Protein AF-A0A8T3MJ24-F1 (afdb_monomer)

Sequence (195 aa):
MTTSDDQPPEHWAGTASLDPTPVWKQYLIVVLLLIGALAVIGVAAALAIAPQLATPPALVPGNRLVLARAELPGVMKAPLRIGQGIVPERQALWILQVADREYIAVSAYWSHPDTGERCPVLAGSLTPGPAGAVWRAGPGCEGHKWNFGPRGDPLNAPRSLDRYLVSVEGDRVIVNLSRAIRGFGKTPQPTRSPL

Radius of gyration: 30.59 Å; Cα contacts (8 Å, |Δi|>4): 331; chains: 1; bounding box: 61×32×114 Å

Foldseek 3Di:
DDDPPDDDPPPPQPPCNPPPPPVVVVVVVVVVVVVVVVVVVVVVVCQVCQLVVDDPQAQGPQRKGKHFLVPADDAQAWWDWDDPPHHDNQAIWTWHHNDVVRIWIFGQWDAAPPPRDIFGKDADNGGPDPPQFGIWTDCPPVNDTWTAHPNQHTPPGQFGTWTWDWDDDDRMIMTRSNDTDTGHHPDPDPDDDDD

Solvent-accessible surface area (backbone atoms only — not comparable to full-atom values): 11307 Å² total; per-residue (Å²): 140,77,80,92,78,88,73,77,82,77,77,65,65,55,90,77,66,69,66,65,78,57,65,68,59,55,53,50,52,52,50,51,50,51,51,49,51,51,50,53,51,51,52,53,51,53,56,68,50,38,69,79,71,53,68,61,76,36,71,37,83,81,45,32,38,32,34,46,49,88,80,49,47,54,67,41,37,49,59,45,76,49,30,76,95,73,38,61,63,94,68,17,26,34,35,34,19,76,42,91,91,37,62,42,36,34,44,32,49,39,60,43,91,88,79,59,50,76,18,48,44,42,72,44,88,47,44,66,32,79,97,49,28,28,35,29,44,32,78,71,49,85,74,44,83,32,31,15,30,83,85,31,43,48,71,74,34,82,38,33,44,33,28,38,54,61,48,76,56,94,64,35,36,39,37,36,66,74,53,70,48,70,44,75,38,85,73,81,74,83,76,78,76,86,129

pLDDT: mean 83.14, std 15.28, range [40.06, 96.56]

Structure (mmCIF, N/CA/C/O backbone):
data_AF-A0A8T3MJ24-F1
#
_entry.id   AF-A0A8T3MJ24-F1
#
loop_
_atom_site.group_PDB
_atom_site.id
_atom_site.type_symbol
_atom_site.label_atom_id
_atom_site.label_alt_id
_atom_site.label_comp_id
_atom_site.label_asym_id
_atom_site.label_entity_id
_atom_site.label_seq_id
_atom_site.pdbx_PDB_ins_code
_atom_site.Cartn_x
_atom_site.Cartn_y
_atom_site.Cartn_z
_atom_site.occupancy
_atom_site.B_iso_or_equiv
_atom_site.auth_seq_id
_atom_site.auth_comp_id
_atom_site.auth_asym_id
_atom_site.auth_atom_id
_atom_site.pdbx_PDB_model_num
ATOM 1 N N . MET A 1 1 ? 16.980 2.168 93.155 1.00 40.06 1 MET A N 1
ATOM 2 C CA . MET A 1 1 ? 15.795 1.736 92.384 1.00 40.06 1 MET A CA 1
ATOM 3 C C . MET A 1 1 ? 15.082 3.003 91.943 1.00 40.06 1 MET A C 1
ATOM 5 O O . MET A 1 1 ? 14.341 3.575 92.722 1.00 40.06 1 MET A O 1
ATOM 9 N N . THR A 1 2 ? 15.691 3.700 90.984 1.00 43.00 2 THR A N 1
ATOM 10 C CA . THR A 1 2 ? 15.376 3.682 89.536 1.00 43.00 2 THR A CA 1
ATOM 11 C C . THR A 1 2 ? 14.153 4.539 89.225 1.00 43.00 2 THR A C 1
ATOM 13 O O . THR A 1 2 ? 13.024 4.063 89.186 1.00 43.00 2 THR A O 1
ATOM 16 N N . THR A 1 3 ? 14.458 5.830 89.069 1.00 43.81 3 THR A N 1
ATOM 17 C CA . THR A 1 3 ? 13.883 6.809 88.142 1.00 43.81 3 THR A CA 1
ATOM 18 C C . THR A 1 3 ? 13.005 6.169 87.066 1.00 43.81 3 THR A C 1
ATOM 20 O O . THR A 1 3 ? 13.482 5.345 86.293 1.00 43.81 3 THR A O 1
ATOM 23 N N . SER A 1 4 ? 11.723 6.536 87.044 1.00 48.59 4 SER A N 1
ATOM 24 C CA . SER A 1 4 ? 10.751 6.174 85.999 1.00 48.59 4 SER A CA 1
ATOM 25 C C . SER A 1 4 ? 10.586 7.303 84.971 1.00 48.59 4 SER A C 1
ATOM 27 O O . SER A 1 4 ? 9.483 7.549 84.501 1.00 48.59 4 SER A O 1
ATOM 29 N N . ASP A 1 5 ? 11.683 7.985 84.643 1.00 54.19 5 ASP A N 1
ATOM 30 C CA . ASP A 1 5 ? 11.783 8.925 83.526 1.00 54.19 5 ASP A CA 1
ATOM 31 C C . ASP A 1 5 ? 12.735 8.301 82.508 1.00 54.19 5 ASP A C 1
ATOM 33 O O . ASP A 1 5 ? 13.906 8.124 82.826 1.00 54.19 5 ASP A O 1
ATOM 37 N N . ASP A 1 6 ? 12.192 7.871 81.365 1.00 55.91 6 ASP A N 1
ATOM 38 C CA . ASP A 1 6 ? 12.846 7.801 80.041 1.00 55.91 6 ASP A CA 1
ATOM 39 C C . ASP A 1 6 ? 12.105 6.822 79.114 1.00 55.91 6 ASP A C 1
ATOM 41 O O . ASP A 1 6 ? 12.681 5.916 78.511 1.00 55.91 6 ASP A O 1
ATOM 45 N N . GLN A 1 7 ? 10.794 7.010 78.952 1.00 56.53 7 GLN A N 1
ATOM 46 C CA . GLN A 1 7 ? 10.127 6.520 77.751 1.00 56.53 7 GLN A CA 1
ATOM 47 C C . GLN A 1 7 ? 9.380 7.704 77.134 1.00 56.53 7 GLN A C 1
ATOM 49 O O . GLN A 1 7 ? 8.419 8.186 77.742 1.00 56.53 7 GLN A O 1
ATOM 54 N N . PRO A 1 8 ? 9.840 8.256 75.991 1.00 60.03 8 PRO A N 1
ATOM 55 C CA . PRO A 1 8 ? 9.100 9.317 75.323 1.00 60.03 8 PRO A CA 1
ATOM 56 C C . PRO A 1 8 ? 7.696 8.777 75.041 1.00 60.03 8 PRO A C 1
ATOM 58 O O . PRO A 1 8 ? 7.588 7.610 74.660 1.00 60.03 8 PRO A O 1
ATOM 61 N N . PRO A 1 9 ? 6.617 9.559 75.251 1.00 61.31 9 PRO A N 1
ATOM 62 C CA . PRO A 1 9 ? 5.289 9.108 74.888 1.00 61.31 9 PRO A CA 1
ATOM 63 C C . PRO A 1 9 ? 5.351 8.786 73.407 1.00 61.31 9 PRO A C 1
ATOM 65 O O . PRO A 1 9 ? 5.563 9.664 72.570 1.00 61.31 9 PRO A O 1
ATOM 68 N N . GLU A 1 10 ? 5.273 7.493 73.148 1.00 55.47 10 GLU A N 1
ATOM 69 C CA . GLU A 1 10 ? 5.201 6.825 71.874 1.00 55.47 10 GLU A CA 1
ATOM 70 C C . GLU A 1 10 ? 3.985 7.416 71.149 1.00 55.47 10 GLU A C 1
ATOM 72 O O . GLU A 1 10 ? 2.877 6.887 71.190 1.00 55.47 10 GLU A O 1
ATOM 77 N N . HIS A 1 11 ? 4.173 8.588 70.541 1.00 57.78 11 HIS A N 1
ATOM 78 C CA . HIS A 1 11 ? 3.218 9.298 69.703 1.00 57.78 11 HIS A CA 1
ATOM 79 C C . HIS A 1 11 ? 3.146 8.585 68.352 1.00 57.78 11 HIS A C 1
ATOM 81 O O . HIS A 1 11 ? 3.188 9.201 67.288 1.00 57.78 11 HIS A O 1
ATOM 87 N N . TRP A 1 12 ? 3.024 7.256 68.385 1.00 54.66 12 TRP A N 1
ATOM 88 C CA . TRP A 1 12 ? 2.410 6.523 67.300 1.00 54.66 12 TRP A CA 1
ATOM 89 C C . TRP A 1 12 ? 1.006 7.081 67.224 1.00 54.66 12 TRP A C 1
ATOM 91 O O . TRP A 1 12 ? 0.205 6.850 68.126 1.00 54.66 12 TRP A O 1
ATOM 101 N N . ALA A 1 13 ? 0.774 7.907 66.204 1.00 59.38 13 ALA A N 1
ATOM 102 C CA . ALA A 1 13 ? -0.491 7.956 65.497 1.00 59.38 13 ALA A CA 1
ATOM 103 C C . ALA A 1 13 ? -1.678 7.622 66.420 1.00 59.38 13 ALA A C 1
ATOM 105 O O . ALA A 1 13 ? -2.113 6.471 66.461 1.00 59.38 13 ALA A O 1
ATOM 106 N N . GLY A 1 14 ? -2.152 8.599 67.213 1.00 56.91 14 GLY A N 1
ATOM 107 C CA . GLY A 1 14 ? -3.302 8.396 68.108 1.00 56.91 14 GLY A CA 1
ATOM 108 C C . GLY A 1 14 ? -4.466 7.754 67.349 1.00 56.91 14 GLY A C 1
ATOM 109 O O . GLY A 1 14 ? -4.498 7.829 66.129 1.00 56.91 14 GLY A O 1
ATOM 110 N N . THR A 1 15 ? -5.430 7.125 68.020 1.00 54.88 15 THR A N 1
ATOM 111 C CA . THR A 1 15 ? -6.489 6.306 67.379 1.00 54.88 15 THR A CA 1
ATOM 112 C C . THR A 1 15 ? -7.238 6.971 66.205 1.00 54.88 15 THR A C 1
ATOM 114 O O . THR A 1 15 ? -7.820 6.268 65.386 1.00 54.88 15 THR A O 1
ATOM 117 N N . ALA A 1 16 ? -7.177 8.301 66.072 1.00 54.28 16 ALA A N 1
ATOM 118 C CA . ALA A 1 16 ? -7.660 9.089 64.932 1.00 54.28 16 ALA A CA 1
ATOM 119 C C . ALA A 1 16 ? -6.744 9.113 63.678 1.00 54.28 16 ALA A C 1
ATOM 121 O O . ALA A 1 16 ? -7.139 9.620 62.636 1.00 54.28 16 ALA A O 1
ATOM 122 N N . SER A 1 17 ? -5.513 8.605 63.750 1.00 52.22 17 SER A N 1
ATOM 123 C CA . SER A 1 17 ? -4.502 8.636 62.678 1.00 52.22 17 SER A CA 1
ATOM 124 C C . SER A 1 17 ? -4.639 7.487 61.678 1.00 52.22 17 SER A C 1
ATOM 126 O O . SER A 1 17 ? -4.016 7.518 60.618 1.00 52.22 17 SER A O 1
ATOM 128 N N . LEU A 1 18 ? -5.429 6.473 62.013 1.00 52.09 18 LEU A N 1
ATOM 129 C CA . LEU A 1 18 ? -5.811 5.384 61.121 1.00 52.09 18 LEU A CA 1
ATOM 130 C C . LEU A 1 18 ? -7.239 5.600 60.626 1.00 52.09 18 LEU A C 1
ATOM 132 O O . LEU A 1 18 ? -7.969 4.625 60.510 1.00 52.09 18 LEU A O 1
ATOM 136 N N . ASP A 1 19 ? -7.660 6.846 60.379 1.00 59.78 19 ASP A N 1
ATOM 137 C CA . ASP A 1 19 ? -8.974 7.095 59.791 1.00 59.78 19 ASP A CA 1
ATOM 138 C C . ASP A 1 19 ? -8.981 6.425 58.406 1.00 59.78 19 ASP A C 1
ATOM 140 O O . ASP A 1 19 ? -8.299 6.897 57.481 1.00 59.78 19 ASP A O 1
ATOM 144 N N . PRO A 1 20 ? -9.620 5.245 58.268 1.00 63.25 20 PRO A N 1
ATOM 145 C CA . PRO A 1 20 ? -9.531 4.487 57.042 1.00 63.25 20 PRO A CA 1
ATOM 146 C C . PRO A 1 20 ? -10.165 5.374 55.986 1.00 63.25 20 PRO A C 1
ATOM 148 O O . PRO A 1 20 ? -11.254 5.908 56.205 1.00 63.25 20 PRO A O 1
ATOM 151 N N . THR A 1 21 ? -9.500 5.562 54.842 1.00 62.22 21 THR A N 1
ATOM 152 C CA . THR A 1 21 ? -10.143 6.216 53.698 1.00 62.22 21 THR A CA 1
ATOM 153 C C . THR A 1 21 ? -11.536 5.609 53.571 1.00 62.22 21 THR A C 1
ATOM 155 O O . THR A 1 21 ? -11.618 4.388 53.392 1.00 62.22 21 THR A O 1
ATOM 158 N N . PRO A 1 22 ? -12.618 6.383 53.761 1.00 72.75 22 PRO A N 1
ATOM 159 C CA . PRO A 1 22 ? -13.911 5.772 53.995 1.00 72.75 22 PRO A CA 1
ATOM 160 C C . PRO A 1 22 ? -14.264 4.933 52.770 1.00 72.75 22 PRO A C 1
ATOM 162 O O . PRO A 1 22 ? -14.060 5.380 51.641 1.00 72.75 22 PRO A O 1
ATOM 165 N N . VAL A 1 23 ? -14.715 3.695 52.994 1.00 77.88 23 VAL A N 1
ATOM 166 C CA . VAL A 1 23 ? -14.778 2.624 51.975 1.00 77.88 23 VAL A CA 1
ATOM 167 C C . VAL A 1 23 ? -15.525 3.065 50.703 1.00 77.88 23 VAL A C 1
ATOM 169 O O . VAL A 1 23 ? -15.189 2.649 49.597 1.00 77.88 23 VAL A O 1
ATOM 172 N N . TRP A 1 24 ? -16.471 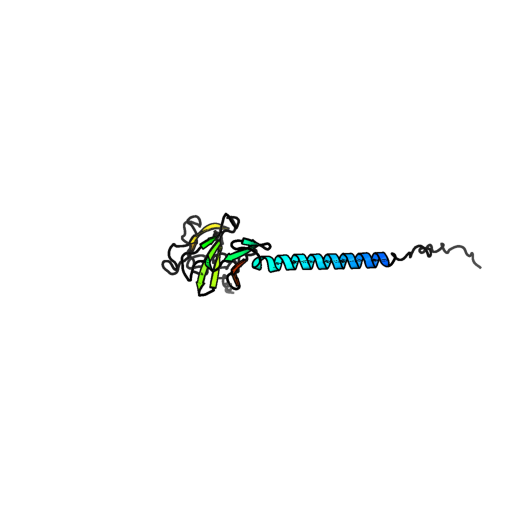4.003 50.819 1.00 75.31 24 TRP A N 1
ATOM 173 C CA . TRP A 1 24 ? -17.158 4.622 49.679 1.00 75.31 24 TRP A CA 1
ATOM 174 C C . TRP A 1 24 ? -16.216 5.295 48.664 1.00 75.31 24 TRP A C 1
ATOM 176 O O . TRP A 1 24 ? -16.473 5.217 47.465 1.00 75.31 24 TRP A O 1
ATOM 186 N N . LYS A 1 25 ? -15.099 5.893 49.103 1.00 81.19 25 LYS A N 1
ATOM 187 C CA . LYS A 1 25 ? -14.074 6.468 48.212 1.00 81.19 25 LYS A CA 1
ATOM 188 C C . LYS A 1 25 ? -13.374 5.381 47.396 1.00 81.19 25 LYS A C 1
ATOM 190 O O . LYS A 1 25 ? -13.071 5.604 46.228 1.00 81.19 25 LYS A O 1
ATOM 195 N N . GLN A 1 26 ? -13.161 4.201 47.983 1.00 82.00 26 GLN A N 1
ATOM 196 C CA . GLN A 1 26 ? -12.585 3.052 47.279 1.00 82.00 26 GLN A CA 1
ATOM 197 C C . GLN A 1 26 ? -13.559 2.516 46.220 1.00 82.00 26 GLN A C 1
ATOM 199 O O . GLN A 1 26 ? -13.150 2.306 45.081 1.00 82.00 26 GLN A O 1
ATOM 204 N N . TYR A 1 27 ? -14.856 2.395 46.538 1.00 87.94 27 TYR A N 1
ATOM 205 C CA . TYR A 1 27 ? -15.874 2.022 45.544 1.00 87.94 27 TYR A CA 1
ATOM 206 C C . TYR A 1 27 ? -15.961 3.030 44.392 1.00 87.94 27 TYR A C 1
ATOM 208 O O . TYR A 1 27 ? -16.085 2.627 43.239 1.00 87.94 27 TYR A O 1
ATOM 216 N N . LEU A 1 28 ? -15.833 4.328 44.679 1.00 90.38 28 LEU A N 1
ATOM 217 C CA . LEU A 1 28 ? -15.835 5.378 43.659 1.00 90.38 28 LEU A CA 1
ATOM 218 C C . LEU A 1 28 ? -14.642 5.222 42.699 1.00 90.38 28 LEU A C 1
ATOM 220 O O . LEU A 1 28 ? -14.824 5.274 41.485 1.00 90.38 28 LEU A O 1
ATOM 224 N N . ILE A 1 29 ? -13.444 4.936 43.222 1.00 89.50 29 ILE A N 1
ATOM 225 C CA . ILE A 1 29 ? -12.258 4.647 42.400 1.00 89.50 29 ILE A CA 1
ATOM 226 C C . ILE A 1 29 ? -12.484 3.405 41.528 1.00 89.50 29 ILE A C 1
ATOM 228 O O . ILE A 1 29 ? -12.204 3.453 40.333 1.00 89.50 29 ILE A O 1
ATOM 232 N N . VAL A 1 30 ? -13.025 2.314 42.082 1.00 92.12 30 VAL A N 1
ATOM 233 C CA . VAL A 1 30 ? -13.311 1.092 41.308 1.00 92.12 30 VAL A CA 1
ATOM 234 C C . VAL A 1 30 ? -14.315 1.366 40.189 1.00 92.12 30 VAL A C 1
ATOM 236 O O . VAL A 1 30 ? -14.092 0.944 39.058 1.00 92.12 30 VAL A O 1
ATOM 239 N N . VAL A 1 31 ? -15.391 2.105 40.470 1.00 94.81 31 VAL A N 1
ATOM 240 C CA . VAL A 1 31 ? -16.391 2.480 39.460 1.00 94.81 31 VAL A CA 1
ATOM 241 C C . VAL A 1 31 ? -15.770 3.352 38.370 1.00 94.81 31 VAL A C 1
ATOM 243 O O . VAL A 1 31 ? -15.997 3.096 37.190 1.00 94.81 31 VAL A O 1
ATOM 246 N N . LEU A 1 32 ? -14.946 4.338 38.731 1.00 95.12 32 LEU A N 1
ATOM 247 C CA . LEU A 1 32 ? -14.246 5.176 37.754 1.00 95.12 32 LEU A CA 1
ATOM 248 C C . LEU A 1 32 ? -13.288 4.363 36.882 1.00 95.12 32 LEU A C 1
ATOM 250 O O . LEU A 1 32 ? -13.262 4.558 35.669 1.00 95.12 32 LEU A O 1
ATOM 254 N N . LEU A 1 33 ? -12.535 3.434 37.473 1.00 94.56 33 LEU A N 1
ATOM 255 C CA . LEU A 1 33 ? -11.648 2.538 36.731 1.00 94.56 33 LEU A CA 1
ATOM 256 C C . LEU A 1 33 ? -12.435 1.613 35.800 1.00 94.56 33 LEU A C 1
ATOM 258 O O . LEU A 1 33 ? -12.033 1.430 34.654 1.00 94.56 33 LEU A O 1
ATOM 262 N N . LEU A 1 34 ? -13.569 1.075 36.255 1.00 96.25 34 LEU A N 1
ATOM 263 C CA . LEU A 1 34 ? -14.443 0.236 35.440 1.00 96.25 34 LEU A CA 1
ATOM 264 C C . LEU A 1 34 ? -15.008 1.018 34.249 1.00 96.25 34 LEU A C 1
ATOM 266 O O . LEU A 1 34 ? -14.919 0.555 33.115 1.00 96.25 34 LEU A O 1
ATOM 270 N N . ILE A 1 35 ? -15.552 2.214 34.490 1.00 96.38 35 ILE A N 1
ATOM 271 C CA . ILE A 1 35 ? -16.076 3.088 33.433 1.00 96.38 35 ILE A CA 1
ATOM 272 C C . ILE A 1 35 ? -14.954 3.481 32.469 1.00 96.38 35 ILE A C 1
ATOM 274 O O . ILE A 1 35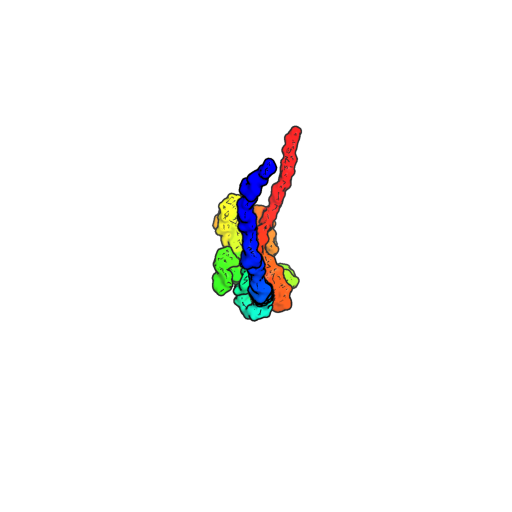 ? -15.144 3.424 31.256 1.00 96.38 35 ILE A O 1
ATOM 278 N N . GLY A 1 36 ? -13.774 3.824 32.988 1.00 96.31 36 GLY A N 1
ATOM 279 C CA . GLY A 1 36 ? -12.597 4.134 32.181 1.00 96.31 36 GLY A CA 1
ATOM 280 C C . GLY A 1 36 ? -12.184 2.963 31.290 1.00 96.31 36 GLY A C 1
ATOM 281 O O . GLY A 1 36 ? -11.998 3.140 30.088 1.00 96.31 36 GLY A O 1
ATOM 282 N N . ALA A 1 37 ? -12.112 1.751 31.843 1.00 94.25 37 ALA A N 1
ATOM 283 C CA . ALA A 1 37 ? -11.799 0.544 31.085 1.00 94.25 37 ALA A CA 1
ATOM 284 C C . ALA A 1 37 ? -12.849 0.263 29.998 1.00 94.25 37 ALA A C 1
ATOM 286 O O . ALA A 1 37 ? -12.490 0.015 28.847 1.00 94.25 37 ALA A O 1
ATOM 287 N N . LEU A 1 38 ? -14.141 0.363 30.328 1.00 96.25 38 LEU A N 1
ATOM 288 C CA . LEU A 1 38 ? -15.233 0.194 29.366 1.00 96.25 38 LEU A CA 1
ATOM 289 C C . LEU A 1 38 ? -15.175 1.233 28.243 1.00 96.25 38 LEU A C 1
ATOM 291 O O . LEU A 1 38 ? -15.359 0.881 27.080 1.00 96.25 38 LEU A O 1
ATOM 295 N N . ALA A 1 39 ? -14.870 2.492 28.564 1.00 94.75 39 ALA A N 1
ATOM 296 C CA . ALA A 1 39 ? -14.710 3.546 27.570 1.00 94.75 39 ALA A CA 1
ATOM 297 C C . ALA A 1 39 ? -13.544 3.246 26.613 1.00 94.75 39 ALA A C 1
ATOM 299 O O . ALA A 1 39 ? -13.708 3.348 25.397 1.00 94.75 39 ALA A O 1
ATOM 300 N N . VAL A 1 40 ? -12.393 2.808 27.137 1.00 93.94 40 VAL A N 1
ATOM 301 C CA . VAL A 1 40 ? -11.236 2.406 26.317 1.00 93.94 40 VAL A CA 1
ATOM 302 C C . VAL A 1 40 ? -11.595 1.244 25.390 1.00 93.94 40 VAL A C 1
ATOM 304 O O . VAL A 1 40 ? -11.296 1.299 24.196 1.00 93.94 40 VAL A O 1
ATOM 307 N N . ILE A 1 41 ? -12.277 0.218 25.908 1.00 93.69 41 ILE A N 1
ATOM 308 C CA . ILE A 1 41 ? -12.732 -0.930 25.112 1.00 93.69 41 ILE A CA 1
ATOM 309 C C . ILE A 1 41 ? -13.706 -0.475 24.020 1.00 93.69 41 ILE A C 1
ATOM 311 O O . ILE A 1 41 ? -13.551 -0.868 22.865 1.00 93.69 41 ILE A O 1
ATOM 315 N N . GLY A 1 42 ? -14.676 0.377 24.359 1.00 92.56 42 GLY A N 1
ATOM 316 C CA . GLY A 1 42 ? -15.656 0.903 23.411 1.00 92.56 42 GLY A CA 1
ATOM 317 C C . GLY A 1 42 ? -15.004 1.677 22.265 1.00 92.56 42 GLY A C 1
ATOM 318 O O . GLY A 1 42 ? -15.314 1.432 21.099 1.00 92.56 42 GLY A O 1
ATOM 319 N N . VAL A 1 43 ? -14.040 2.550 22.575 1.00 90.69 43 VAL A N 1
ATOM 320 C CA . VAL A 1 43 ? -13.270 3.282 21.557 1.00 90.69 43 VAL A CA 1
ATOM 321 C C . VAL A 1 43 ? -12.464 2.318 20.687 1.00 90.69 43 VAL A C 1
ATOM 323 O O . VAL A 1 43 ? -12.514 2.413 19.462 1.00 90.69 43 VAL A O 1
ATOM 326 N N . ALA A 1 44 ? -11.757 1.360 21.287 1.00 87.50 44 ALA A N 1
ATOM 327 C CA . ALA A 1 44 ? -10.971 0.382 20.538 1.00 87.50 44 ALA A CA 1
ATOM 328 C C . ALA A 1 44 ? -11.845 -0.459 19.591 1.00 87.50 44 ALA A C 1
ATOM 330 O O . ALA A 1 44 ? -11.481 -0.660 18.430 1.00 87.50 44 ALA A O 1
ATOM 331 N N . ALA A 1 45 ? -13.017 -0.895 20.058 1.00 87.31 45 ALA A N 1
ATOM 332 C CA . ALA A 1 45 ? -13.986 -1.630 19.253 1.00 87.31 45 ALA A CA 1
ATOM 333 C C . ALA A 1 45 ? -14.505 -0.785 18.080 1.00 87.31 45 ALA A C 1
ATOM 335 O O . ALA A 1 45 ? -14.508 -1.261 16.944 1.00 87.31 45 ALA A O 1
ATOM 336 N N . ALA A 1 46 ? -14.862 0.480 18.325 1.00 85.44 46 ALA A N 1
ATOM 337 C CA . ALA A 1 46 ? -15.317 1.399 17.282 1.00 85.44 46 ALA A CA 1
ATOM 338 C C . ALA A 1 46 ? -14.253 1.606 16.186 1.00 85.44 46 ALA A C 1
ATOM 340 O O . ALA A 1 46 ? -14.565 1.556 14.996 1.00 85.44 46 ALA A O 1
ATOM 341 N N . LEU A 1 47 ? -12.981 1.770 16.567 1.00 84.19 47 LEU A N 1
ATOM 342 C CA . LEU A 1 47 ? -11.871 1.895 15.614 1.00 84.19 47 LEU A CA 1
ATOM 343 C C . LEU A 1 47 ? -11.618 0.596 14.833 1.00 84.19 47 LEU A C 1
ATOM 345 O O . LEU A 1 47 ? -11.218 0.644 13.669 1.00 84.19 47 LEU A O 1
ATOM 349 N N . ALA A 1 48 ? -11.853 -0.564 15.450 1.00 82.00 48 ALA A N 1
ATOM 350 C CA . ALA A 1 48 ? -11.657 -1.859 14.809 1.00 82.00 48 ALA A CA 1
ATOM 351 C C . ALA A 1 48 ? -12.684 -2.132 13.698 1.00 82.00 48 ALA A C 1
ATOM 353 O O . ALA A 1 48 ? -12.291 -2.636 12.645 1.00 82.00 48 ALA A O 1
ATOM 354 N N . ILE A 1 49 ? -13.955 -1.763 13.906 1.00 86.56 49 ILE A N 1
ATOM 355 C CA . ILE A 1 49 ? -15.045 -1.950 12.925 1.00 86.56 49 ILE A CA 1
ATOM 356 C C . ILE A 1 49 ? -15.136 -0.825 11.889 1.00 86.56 49 ILE A C 1
ATOM 358 O O . ILE A 1 49 ? -15.810 -0.971 10.871 1.00 86.56 49 ILE A O 1
ATOM 362 N N . ALA A 1 50 ? -14.444 0.295 12.108 1.00 82.75 50 ALA A N 1
ATOM 363 C CA . ALA A 1 50 ? -14.489 1.449 11.216 1.00 82.75 50 ALA A CA 1
ATOM 364 C C . ALA A 1 50 ? -14.245 1.122 9.718 1.00 82.75 50 ALA A C 1
ATOM 366 O O . ALA A 1 50 ? -14.952 1.688 8.882 1.00 82.75 50 ALA A O 1
ATOM 367 N N . PRO A 1 51 ? -13.347 0.187 9.326 1.00 79.88 51 PRO A N 1
ATOM 368 C CA . PRO A 1 51 ? -13.164 -0.183 7.917 1.00 79.88 51 PRO A CA 1
ATOM 369 C C . PRO A 1 51 ? -14.398 -0.809 7.255 1.00 79.88 51 PRO A C 1
ATOM 371 O O . PRO A 1 51 ? -14.577 -0.686 6.042 1.00 79.88 51 PRO A O 1
ATOM 374 N N . GLN A 1 52 ? -15.247 -1.471 8.043 1.00 80.75 52 GLN A N 1
ATOM 375 C CA . GLN A 1 52 ? -16.465 -2.124 7.563 1.00 80.75 52 GLN A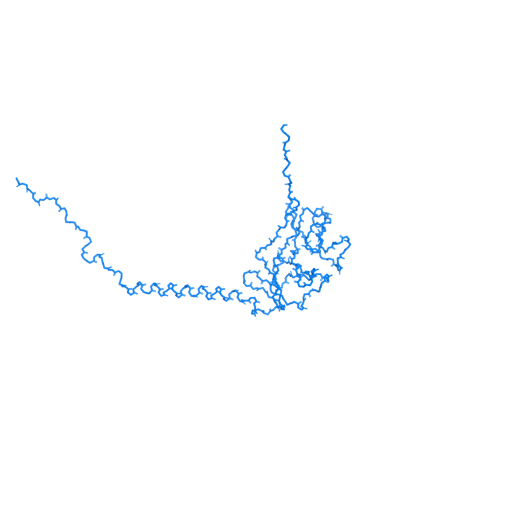 CA 1
ATOM 376 C C . GLN A 1 52 ? -17.608 -1.119 7.364 1.00 80.75 52 GLN A C 1
ATOM 378 O O . GLN A 1 52 ? -18.473 -1.332 6.520 1.00 80.75 52 GLN A O 1
ATOM 383 N N . LEU A 1 53 ? -17.584 -0.004 8.101 1.00 84.94 53 LEU A N 1
ATOM 384 C CA . LEU A 1 53 ? -18.608 1.044 8.048 1.00 84.94 53 LEU A CA 1
ATOM 385 C C . LEU A 1 53 ? -18.274 2.173 7.063 1.00 84.94 53 LEU A C 1
ATOM 387 O O . LEU A 1 53 ? -19.173 2.870 6.603 1.00 84.94 53 LEU A O 1
ATOM 391 N N . ALA A 1 54 ? -16.994 2.374 6.741 1.00 86.56 54 ALA A N 1
ATOM 392 C CA . ALA A 1 54 ? -16.563 3.452 5.858 1.00 86.56 54 ALA A CA 1
ATOM 393 C C . ALA A 1 54 ? -17.045 3.249 4.411 1.00 86.56 54 ALA A C 1
ATOM 395 O O . ALA A 1 54 ? -16.956 2.145 3.867 1.00 86.56 54 ALA A O 1
ATOM 396 N N . THR A 1 55 ? -17.498 4.318 3.756 1.00 89.06 55 THR A N 1
ATOM 397 C CA . THR A 1 55 ? -17.814 4.312 2.320 1.00 89.06 55 THR A CA 1
ATOM 398 C C . THR A 1 55 ? -16.517 4.396 1.514 1.00 89.06 55 THR A C 1
ATOM 400 O O . THR A 1 55 ? -15.801 5.386 1.664 1.00 89.06 55 THR A O 1
ATOM 403 N N . PRO A 1 56 ? -16.168 3.396 0.684 1.00 91.12 56 PRO A N 1
ATOM 404 C CA . PRO A 1 56 ? -14.966 3.476 -0.137 1.00 91.12 56 PRO A CA 1
ATOM 405 C C . PRO A 1 56 ? -15.070 4.582 -1.212 1.00 91.12 56 PRO A C 1
ATOM 407 O O . PRO A 1 56 ? -16.174 4.849 -1.683 1.00 91.12 56 PRO A O 1
ATOM 410 N N . PRO A 1 57 ? -13.944 5.186 -1.631 1.00 92.50 57 PRO A N 1
ATOM 411 C CA . PRO A 1 57 ? -12.609 4.979 -1.087 1.00 92.50 57 PRO A CA 1
ATOM 412 C C . PRO A 1 57 ? -12.374 5.850 0.164 1.00 92.50 57 PRO A C 1
ATOM 414 O O . PRO A 1 57 ? -12.659 7.045 0.170 1.00 92.50 57 PRO A O 1
ATOM 417 N N . ALA A 1 58 ? -11.839 5.261 1.238 1.00 92.62 58 ALA A N 1
ATOM 418 C CA . ALA A 1 58 ? -11.702 5.951 2.525 1.00 92.62 58 ALA A CA 1
ATOM 419 C C . ALA A 1 58 ? -10.407 5.606 3.260 1.00 92.62 58 ALA A C 1
ATOM 421 O O . ALA A 1 58 ? -9.989 4.449 3.303 1.00 92.62 58 ALA A O 1
ATOM 422 N N . LEU A 1 59 ? -9.810 6.611 3.903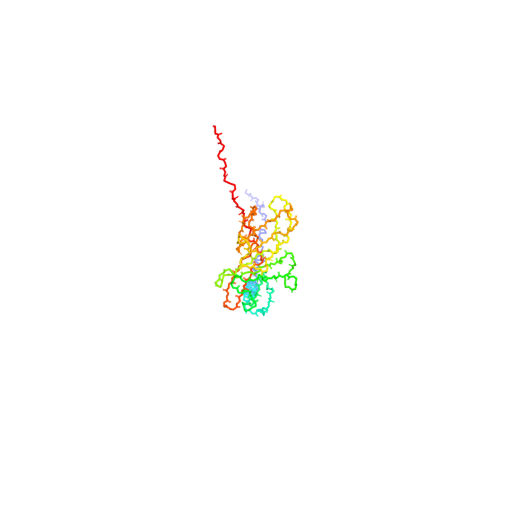 1.00 92.62 59 LEU A N 1
ATOM 423 C CA . LEU A 1 59 ? -8.730 6.425 4.866 1.00 92.62 59 LEU A CA 1
ATOM 424 C C . LEU A 1 59 ? -9.312 6.414 6.284 1.00 92.62 59 LEU A C 1
ATOM 426 O O . LEU A 1 59 ? -9.878 7.399 6.750 1.00 92.62 59 LEU A O 1
ATOM 430 N N . VAL A 1 60 ? -9.171 5.283 6.961 1.00 91.19 60 VAL A N 1
ATOM 431 C CA . VAL A 1 60 ? -9.751 5.003 8.276 1.00 91.19 60 VAL A CA 1
ATOM 432 C C . VAL A 1 60 ? -8.655 5.079 9.350 1.00 91.19 60 VAL A C 1
ATOM 434 O O . VAL A 1 60 ? -7.484 4.800 9.041 1.00 91.19 60 VAL A O 1
ATOM 437 N N . PRO A 1 61 ? -8.985 5.438 10.611 1.00 87.06 61 PRO A N 1
ATOM 438 C CA . PRO A 1 61 ? -8.030 5.410 11.715 1.00 87.06 61 PRO A CA 1
ATOM 439 C C . PRO A 1 61 ? -7.187 4.130 11.776 1.00 87.06 61 PRO A C 1
ATOM 441 O O . PRO A 1 61 ? -7.648 3.028 11.477 1.00 87.06 61 PRO A O 1
ATOM 444 N N . GLY A 1 62 ? -5.919 4.289 12.162 1.00 85.44 62 GLY A N 1
ATOM 445 C CA . GLY A 1 62 ? -4.928 3.212 12.101 1.00 85.44 62 GLY A CA 1
ATOM 446 C C . GLY A 1 62 ? -4.266 3.044 10.728 1.00 85.44 62 GLY A C 1
ATOM 447 O O . GLY A 1 62 ? -3.700 1.985 10.464 1.00 85.44 62 GLY A O 1
ATOM 448 N N . ASN A 1 63 ? -4.315 4.073 9.868 1.00 90.50 63 ASN A N 1
ATOM 449 C CA . ASN A 1 63 ? -3.695 4.098 8.537 1.00 90.50 63 ASN A CA 1
ATOM 450 C C . ASN A 1 63 ? -4.176 2.949 7.637 1.00 90.50 63 ASN A C 1
ATOM 452 O O . ASN A 1 63 ? -3.378 2.283 6.978 1.00 90.50 63 ASN A O 1
ATOM 456 N N . ARG A 1 64 ? -5.488 2.697 7.631 1.00 92.56 64 ARG A N 1
ATOM 457 C CA . ARG A 1 64 ? -6.113 1.657 6.806 1.00 92.56 64 ARG A CA 1
ATOM 458 C C . ARG A 1 64 ? -6.865 2.312 5.660 1.00 92.56 64 ARG A C 1
ATOM 460 O O . ARG A 1 64 ? -7.815 3.050 5.890 1.00 92.56 64 ARG A O 1
ATOM 467 N N . LEU A 1 65 ? -6.437 2.044 4.437 1.00 94.94 65 LEU A N 1
ATOM 468 C CA . LEU A 1 65 ? -7.111 2.496 3.229 1.00 94.94 65 LEU A CA 1
ATOM 469 C C . LEU A 1 65 ? -8.107 1.423 2.788 1.00 94.94 65 LEU A C 1
ATOM 471 O O . LEU A 1 65 ? -7.716 0.284 2.555 1.00 94.94 65 LEU A O 1
ATOM 475 N N . VAL A 1 66 ? -9.378 1.787 2.674 1.00 95.88 66 VAL A N 1
ATOM 476 C CA . VAL A 1 66 ? -10.469 0.906 2.251 1.00 95.88 66 VAL A CA 1
ATOM 477 C C . VAL A 1 66 ? -10.884 1.282 0.838 1.00 95.88 66 VAL A C 1
ATOM 479 O O . VAL A 1 66 ? -11.178 2.446 0.568 1.00 95.88 66 VAL A O 1
ATOM 482 N N . LEU A 1 67 ? -10.919 0.296 -0.054 1.00 95.62 67 LEU A N 1
ATOM 483 C CA . LEU A 1 67 ? -11.246 0.457 -1.468 1.00 95.62 67 LEU A CA 1
ATOM 484 C C . LEU A 1 67 ? -12.343 -0.526 -1.872 1.00 95.62 67 LEU A C 1
ATOM 486 O O . LEU A 1 67 ? -12.379 -1.659 -1.381 1.00 95.62 67 LEU A O 1
ATOM 490 N N . ALA A 1 68 ? -13.217 -0.104 -2.782 1.00 95.31 68 ALA A N 1
ATOM 491 C CA . ALA A 1 68 ? -14.217 -0.980 -3.371 1.00 95.31 68 ALA A CA 1
ATOM 492 C C . ALA A 1 68 ? -13.549 -1.891 -4.406 1.00 95.31 68 ALA A C 1
ATOM 494 O O . ALA A 1 68 ? -12.888 -1.424 -5.331 1.00 95.31 68 ALA A O 1
ATOM 495 N N . ARG A 1 69 ? -13.751 -3.206 -4.296 1.00 94.38 69 ARG A N 1
ATOM 496 C CA . ARG A 1 69 ? -13.170 -4.186 -5.226 1.00 94.38 69 ARG A CA 1
ATOM 497 C C . ARG A 1 69 ? -13.633 -3.964 -6.668 1.00 94.38 69 ARG A C 1
ATOM 499 O O . ARG A 1 69 ? -12.871 -4.226 -7.589 1.00 94.38 69 ARG A O 1
ATOM 506 N N . ALA A 1 70 ? -14.860 -3.479 -6.855 1.00 93.19 70 ALA A N 1
ATOM 507 C CA . ALA A 1 70 ? -15.424 -3.183 -8.173 1.00 93.19 70 ALA A CA 1
ATOM 508 C C . ALA A 1 70 ? -14.698 -2.039 -8.906 1.00 93.19 70 ALA A C 1
ATOM 510 O O . ALA A 1 70 ? -14.732 -1.987 -10.131 1.00 93.19 70 ALA A O 1
ATOM 511 N N . GLU A 1 71 ? -14.032 -1.148 -8.167 1.00 92.25 71 GLU A N 1
ATOM 512 C CA . GLU A 1 71 ? -13.273 -0.017 -8.716 1.00 92.25 71 GLU A CA 1
ATOM 513 C C . GLU A 1 71 ? -11.799 -0.366 -8.969 1.00 92.25 71 GLU A C 1
ATOM 515 O O . GLU A 1 71 ? -11.061 0.409 -9.579 1.00 92.25 71 GLU A O 1
ATOM 520 N N . LEU A 1 72 ? -11.348 -1.532 -8.497 1.00 94.00 72 LEU A N 1
ATOM 521 C CA . LEU A 1 72 ? -9.973 -1.978 -8.665 1.00 94.00 72 LEU A CA 1
ATOM 522 C C . LEU A 1 72 ? -9.740 -2.618 -10.036 1.00 94.00 72 LEU A C 1
ATOM 524 O O . LEU A 1 72 ? -10.649 -3.212 -10.622 1.00 94.00 72 LEU A O 1
ATOM 528 N N . PRO A 1 73 ? -8.499 -2.542 -10.552 1.00 92.38 73 PRO A N 1
ATOM 529 C CA . PRO A 1 73 ? -8.164 -3.167 -11.818 1.00 92.38 73 PRO A CA 1
ATOM 530 C C . PRO A 1 73 ? -8.338 -4.684 -11.728 1.00 92.38 73 PRO A C 1
ATOM 532 O O . PRO A 1 73 ? -8.050 -5.298 -10.701 1.00 92.38 73 PRO A O 1
ATOM 535 N N . GLY A 1 74 ? -8.779 -5.279 -12.838 1.00 91.75 74 GLY A N 1
ATOM 536 C CA . GLY A 1 74 ? -8.834 -6.732 -12.990 1.00 91.75 74 GLY A CA 1
ATOM 537 C C . GLY A 1 74 ? -7.445 -7.377 -13.045 1.00 91.75 74 GLY A C 1
ATOM 538 O O . GLY A 1 74 ? -6.427 -6.686 -13.139 1.00 91.75 74 GLY A O 1
ATOM 539 N N . VAL A 1 75 ? -7.415 -8.713 -13.048 1.00 93.94 75 VAL A N 1
ATOM 540 C CA . VAL A 1 75 ? -6.178 -9.511 -13.072 1.00 93.94 75 VAL A CA 1
ATOM 541 C C . VAL A 1 75 ? -5.250 -9.057 -14.198 1.00 93.94 75 VAL A C 1
ATOM 543 O O . VAL A 1 75 ? -5.629 -9.057 -15.369 1.00 93.94 75 VAL A O 1
ATOM 546 N N . MET A 1 76 ? -4.036 -8.666 -13.813 1.00 92.19 76 MET A N 1
ATOM 547 C CA . MET A 1 76 ? -2.957 -8.196 -14.680 1.00 92.19 76 MET A CA 1
ATOM 548 C C . MET A 1 76 ? -3.360 -7.047 -15.618 1.00 92.19 76 MET A C 1
ATOM 550 O O . MET A 1 76 ? -2.758 -6.858 -16.671 1.00 92.19 76 MET A O 1
ATOM 554 N N . LYS A 1 77 ? -4.362 -6.244 -15.241 1.00 92.06 77 LYS A N 1
ATOM 555 C CA . LYS A 1 77 ? -4.696 -4.995 -15.937 1.00 92.06 77 LYS A CA 1
ATOM 556 C C . LYS A 1 77 ? -3.831 -3.837 -15.437 1.00 92.06 77 LYS A C 1
ATOM 558 O O . LYS A 1 77 ? -3.124 -3.959 -14.440 1.00 92.06 77 LYS A O 1
ATOM 563 N N . ALA A 1 78 ? -3.904 -2.711 -16.150 1.00 90.69 78 ALA A N 1
ATOM 564 C CA . ALA A 1 78 ? -3.183 -1.490 -15.808 1.00 90.69 78 ALA A CA 1
ATOM 565 C C . ALA A 1 78 ? -3.374 -1.129 -14.316 1.00 90.69 78 ALA A C 1
ATOM 567 O O . ALA A 1 78 ? -4.519 -1.032 -13.864 1.00 90.69 78 ALA A O 1
ATOM 568 N N . PRO A 1 79 ? -2.281 -0.942 -13.554 1.00 94.06 79 PRO A N 1
ATOM 569 C CA . PRO A 1 79 ? -2.358 -0.603 -12.140 1.00 94.06 79 PRO A CA 1
ATOM 570 C C . PRO A 1 79 ? -3.103 0.702 -11.860 1.00 94.06 79 PRO A C 1
ATOM 572 O O . PRO A 1 79 ? -2.946 1.689 -12.579 1.00 94.06 79 PRO A O 1
ATOM 575 N N . LEU A 1 80 ? -3.842 0.733 -10.753 1.00 94.12 80 LEU A N 1
ATOM 576 C CA . LEU A 1 80 ? -4.493 1.943 -10.256 1.00 94.12 80 LEU A CA 1
ATOM 577 C C . LEU A 1 80 ? -3.568 2.669 -9.279 1.00 94.12 80 LEU A C 1
ATOM 579 O O . LEU A 1 80 ? -3.048 2.063 -8.341 1.00 94.12 80 LEU A O 1
ATOM 583 N N . ARG A 1 81 ? -3.386 3.977 -9.472 1.00 94.88 81 ARG A N 1
ATOM 584 C CA . ARG A 1 81 ? -2.652 4.827 -8.532 1.00 94.88 81 ARG A CA 1
ATOM 585 C C . ARG A 1 81 ? -3.594 5.407 -7.488 1.00 94.88 81 ARG A C 1
ATOM 587 O O . ARG A 1 81 ? -4.577 6.043 -7.852 1.00 94.88 81 ARG A O 1
ATOM 594 N N . ILE A 1 82 ? -3.236 5.288 -6.214 1.00 95.06 82 ILE A N 1
ATOM 595 C CA . ILE A 1 82 ? -3.882 6.004 -5.111 1.00 95.06 82 ILE A CA 1
ATOM 596 C C . ILE A 1 82 ? -2.878 7.005 -4.534 1.00 95.06 82 ILE A C 1
ATOM 598 O O . ILE A 1 82 ? -1.771 6.631 -4.149 1.00 95.06 82 ILE A O 1
ATOM 602 N N . GLY A 1 83 ? -3.245 8.283 -4.495 1.00 90.38 83 GLY A N 1
ATOM 603 C CA . GLY A 1 83 ? -2.362 9.372 -4.071 1.00 90.38 83 GLY A CA 1
ATOM 604 C C . GLY A 1 83 ? -3.148 10.553 -3.511 1.00 90.38 83 GLY A C 1
ATOM 605 O O . GLY A 1 83 ? -4.139 10.348 -2.801 1.00 90.38 83 GLY A O 1
ATOM 606 N N . GLN A 1 84 ? -2.705 11.775 -3.840 1.00 84.88 84 GLN A N 1
ATOM 607 C CA . GLN A 1 84 ? -3.380 13.013 -3.431 1.00 84.88 84 GLN A CA 1
ATOM 608 C C . GLN A 1 84 ? -4.903 12.940 -3.623 1.00 84.88 84 GLN A C 1
ATOM 610 O O . GLN A 1 84 ? -5.391 12.522 -4.671 1.00 84.88 84 GLN A O 1
ATOM 615 N N . GLY A 1 85 ? -5.637 13.338 -2.582 1.00 84.25 85 GLY A N 1
ATOM 616 C CA . GLY A 1 85 ? -7.098 13.234 -2.485 1.00 84.25 85 GLY A CA 1
ATOM 617 C C . GLY A 1 85 ? -7.561 12.240 -1.417 1.00 84.25 85 GLY A C 1
ATOM 618 O O . GLY A 1 85 ? -8.585 12.473 -0.788 1.00 84.25 85 GLY A O 1
ATOM 619 N N . ILE A 1 86 ? -6.780 11.185 -1.153 1.00 87.81 86 ILE A N 1
ATOM 620 C CA . ILE A 1 86 ? -7.111 10.164 -0.138 1.00 87.81 86 ILE A CA 1
ATOM 621 C C . ILE A 1 86 ? -5.940 9.925 0.807 1.00 87.81 86 ILE A C 1
ATOM 623 O O . ILE A 1 86 ? -6.110 9.872 2.024 1.00 87.81 86 ILE A O 1
ATOM 627 N N . VAL A 1 87 ? -4.736 9.801 0.247 1.00 91.94 87 VAL A N 1
ATOM 628 C CA . VAL A 1 87 ? -3.499 9.629 1.009 1.00 91.94 87 VAL A CA 1
ATOM 629 C C . VAL A 1 87 ? -2.536 10.770 0.688 1.00 91.94 87 VAL A C 1
ATOM 631 O O . VAL A 1 87 ? -2.529 11.281 -0.436 1.00 91.94 87 VAL A O 1
ATOM 634 N N . PRO A 1 88 ? -1.692 11.195 1.644 1.00 90.00 88 PRO A N 1
ATOM 635 C CA . PRO A 1 88 ? -0.625 12.136 1.346 1.00 90.00 88 PRO A CA 1
ATOM 636 C C . PRO A 1 88 ? 0.268 11.586 0.234 1.00 90.00 88 PRO A C 1
ATOM 638 O O . PRO A 1 88 ? 0.584 10.399 0.223 1.00 90.00 88 PRO A O 1
ATOM 641 N N . GLU A 1 89 ? 0.763 12.451 -0.650 1.00 89.94 89 GLU A N 1
ATOM 642 C CA . GLU A 1 89 ? 1.581 12.018 -1.793 1.00 89.94 89 GLU A CA 1
ATOM 643 C C . GLU A 1 89 ? 2.823 11.222 -1.360 1.00 89.94 89 GLU A C 1
ATOM 645 O O . GLU A 1 89 ? 3.248 10.279 -2.018 1.00 89.94 89 GLU A O 1
ATOM 650 N N . ARG A 1 90 ? 3.363 11.517 -0.172 1.00 87.38 90 ARG A N 1
ATOM 651 C CA . ARG A 1 90 ? 4.483 10.770 0.419 1.00 87.38 90 ARG A CA 1
ATOM 652 C C . ARG A 1 90 ? 4.166 9.295 0.713 1.00 87.38 90 ARG A C 1
ATOM 654 O O . ARG A 1 90 ? 5.108 8.537 0.931 1.00 87.38 90 ARG A O 1
ATOM 661 N N . GLN A 1 91 ? 2.898 8.910 0.748 1.00 90.94 91 GLN A N 1
ATOM 662 C CA . GLN A 1 91 ? 2.395 7.548 0.946 1.00 90.94 91 GLN A CA 1
ATOM 663 C C . GLN A 1 91 ? 1.569 7.071 -0.256 1.00 90.94 91 GLN A C 1
ATOM 665 O O . GLN A 1 91 ? 0.847 6.082 -0.145 1.00 90.94 91 GLN A O 1
ATOM 670 N N . ALA A 1 92 ? 1.656 7.764 -1.398 1.00 94.69 92 ALA A N 1
ATOM 671 C CA . ALA A 1 92 ? 1.008 7.312 -2.617 1.00 94.69 92 ALA A CA 1
ATOM 672 C C . ALA A 1 92 ? 1.480 5.896 -2.972 1.00 94.69 92 ALA A C 1
ATOM 674 O O . ALA A 1 92 ? 2.633 5.522 -2.730 1.00 94.69 92 ALA A O 1
ATOM 675 N N . LEU A 1 93 ? 0.582 5.112 -3.554 1.00 96.12 93 LEU A N 1
ATOM 676 C CA . LEU A 1 93 ? 0.796 3.705 -3.857 1.00 96.12 93 LEU A CA 1
ATOM 677 C C . LEU A 1 93 ? 0.126 3.307 -5.172 1.00 96.12 93 LEU A C 1
ATOM 679 O O . LEU A 1 93 ? -0.769 3.986 -5.675 1.00 96.12 93 LEU A O 1
ATOM 683 N N . TRP A 1 94 ? 0.570 2.185 -5.713 1.00 96.25 94 TRP A N 1
ATOM 684 C CA . TRP A 1 94 ? -0.033 1.511 -6.850 1.00 96.25 94 TRP A CA 1
ATOM 685 C C . TRP A 1 94 ? -0.689 0.218 -6.397 1.00 96.25 94 TRP A C 1
ATOM 687 O O . TRP A 1 94 ?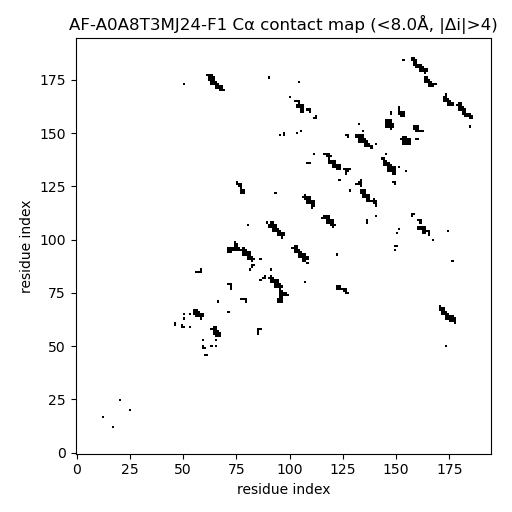 -0.141 -0.489 -5.551 1.00 96.25 94 TRP A O 1
ATOM 697 N N . ILE A 1 95 ? -1.832 -0.100 -6.994 1.00 96.00 95 ILE A N 1
ATOM 698 C CA . ILE A 1 95 ? -2.568 -1.337 -6.754 1.00 96.00 95 ILE A CA 1
ATOM 699 C C . ILE A 1 95 ? -2.673 -2.113 -8.054 1.00 96.00 95 ILE A C 1
ATOM 701 O O . ILE A 1 95 ? -3.099 -1.583 -9.080 1.00 96.00 95 ILE A O 1
ATOM 705 N N . LEU A 1 96 ? -2.311 -3.387 -7.981 1.00 95.88 96 LEU A N 1
ATOM 706 C CA . LEU A 1 96 ? -2.425 -4.348 -9.064 1.00 95.88 96 LEU A CA 1
ATOM 707 C C . LEU A 1 96 ? -3.088 -5.615 -8.546 1.00 95.88 96 LEU A C 1
ATOM 709 O O . LEU A 1 96 ? -2.731 -6.112 -7.480 1.00 95.88 96 LEU A O 1
ATOM 713 N N . GLN A 1 97 ? -4.000 -6.176 -9.329 1.00 95.62 97 GLN A N 1
ATOM 714 C CA . GLN A 1 97 ? -4.472 -7.534 -9.110 1.00 95.62 97 GLN A CA 1
ATOM 715 C C . GLN A 1 97 ? -3.561 -8.506 -9.868 1.00 95.62 97 GLN A C 1
ATOM 717 O O . GLN A 1 97 ? -3.519 -8.468 -11.094 1.00 95.62 97 GLN A O 1
ATOM 722 N N . VAL A 1 98 ? -2.811 -9.359 -9.169 1.00 93.75 98 VAL A N 1
ATOM 7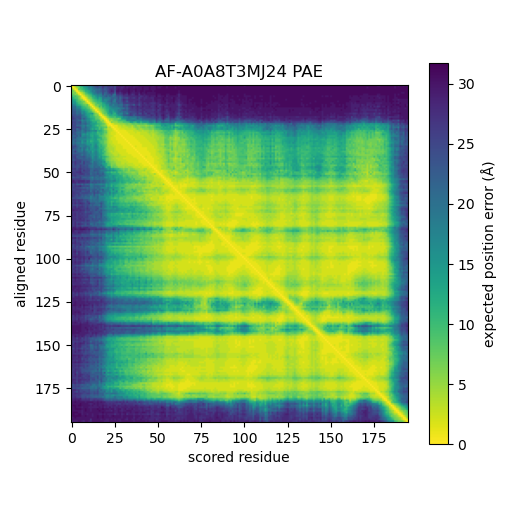23 C CA . VAL A 1 98 ? -1.859 -10.299 -9.802 1.00 93.75 98 VAL A CA 1
ATOM 724 C C . VAL A 1 98 ? -2.479 -11.664 -10.100 1.00 93.75 98 VAL A C 1
ATOM 726 O O . VAL A 1 98 ? -2.086 -12.319 -11.060 1.00 93.75 98 VAL A O 1
ATOM 729 N N . ALA A 1 99 ? -3.472 -12.071 -9.312 1.00 93.12 99 ALA A N 1
ATOM 730 C CA . ALA A 1 99 ? -4.269 -13.278 -9.508 1.00 93.12 99 ALA A CA 1
ATOM 731 C C . ALA A 1 99 ? -5.697 -13.041 -8.994 1.00 93.12 99 ALA A C 1
ATOM 733 O O . ALA A 1 99 ? -5.995 -11.978 -8.436 1.00 93.12 99 ALA A O 1
ATOM 734 N N . ASP A 1 100 ? -6.603 -14.004 -9.185 1.00 92.19 100 ASP A N 1
ATOM 735 C CA . ASP A 1 100 ? -7.961 -13.860 -8.655 1.00 92.19 100 ASP A CA 1
ATOM 736 C C . ASP A 1 100 ? -7.919 -13.618 -7.139 1.00 92.19 100 ASP A C 1
ATOM 738 O O . ASP A 1 100 ? -7.274 -14.351 -6.392 1.00 92.19 100 ASP A O 1
ATOM 742 N N . ARG A 1 101 ? -8.563 -12.527 -6.710 1.00 89.94 101 ARG A N 1
ATOM 743 C CA . ARG A 1 101 ? -8.556 -12.005 -5.331 1.00 89.94 101 ARG A CA 1
ATOM 744 C C . ARG A 1 101 ? -7.175 -11.749 -4.701 1.00 89.94 101 ARG A C 1
ATOM 746 O O . ARG A 1 101 ? -7.112 -11.456 -3.511 1.00 89.94 101 ARG A O 1
ATOM 753 N N . GLU A 1 102 ? -6.087 -11.787 -5.465 1.00 94.56 102 GLU A N 1
ATOM 754 C CA . GLU A 1 102 ? -4.744 -11.451 -4.985 1.00 94.56 102 GLU A CA 1
ATOM 755 C C . GLU A 1 102 ? -4.378 -10.036 -5.446 1.00 94.56 102 GLU A C 1
ATOM 757 O O . GLU A 1 102 ? -4.046 -9.809 -6.612 1.00 94.56 102 GLU A O 1
ATOM 762 N N . TYR A 1 103 ? -4.434 -9.078 -4.519 1.00 96.25 103 TYR A N 1
ATOM 763 C CA . TYR A 1 103 ? -4.054 -7.687 -4.759 1.00 96.25 103 TYR A CA 1
ATOM 764 C C . TYR A 1 103 ? -2.699 -7.375 -4.132 1.00 96.25 103 TYR A C 1
ATOM 766 O O . TYR A 1 103 ? -2.437 -7.696 -2.973 1.00 96.25 103 TYR A O 1
ATOM 774 N N . ILE A 1 104 ? -1.855 -6.689 -4.893 1.00 95.44 104 ILE A N 1
ATOM 775 C CA . ILE A 1 104 ? -0.563 -6.180 -4.458 1.00 95.44 104 ILE A CA 1
ATOM 776 C C . ILE A 1 104 ? -0.641 -4.660 -4.404 1.00 95.44 104 ILE A C 1
ATOM 778 O O . ILE A 1 104 ? -0.992 -4.012 -5.388 1.00 95.44 104 ILE A O 1
ATOM 782 N N . ALA A 1 105 ? -0.269 -4.105 -3.252 1.00 96.56 105 ALA A N 1
ATOM 783 C CA . ALA A 1 105 ? -0.074 -2.679 -3.062 1.00 96.56 105 ALA A CA 1
ATOM 784 C C . ALA A 1 105 ? 1.425 -2.386 -2.935 1.00 96.56 105 ALA A C 1
ATOM 786 O O . ALA A 1 105 ? 2.071 -2.847 -1.990 1.00 96.56 105 ALA A O 1
ATOM 787 N N . VAL A 1 106 ? 1.979 -1.619 -3.872 1.00 95.75 106 VAL A N 1
ATOM 788 C CA . VAL A 1 106 ? 3.382 -1.178 -3.844 1.00 95.75 106 VAL A CA 1
ATOM 789 C C . VAL A 1 106 ? 3.459 0.330 -3.663 1.00 95.75 106 VAL A C 1
ATOM 791 O O . VAL A 1 106 ? 2.621 1.066 -4.172 1.00 95.75 106 VAL A O 1
ATOM 794 N N . SER A 1 107 ? 4.471 0.812 -2.952 1.00 94.94 107 SER A N 1
ATOM 795 C CA . SER A 1 107 ? 4.730 2.245 -2.824 1.00 94.94 107 SER A CA 1
ATOM 796 C C . SER A 1 107 ? 4.946 2.882 -4.199 1.00 94.94 107 SER A C 1
ATOM 798 O O . SER A 1 107 ? 5.682 2.355 -5.034 1.00 94.94 107 SER A O 1
ATOM 800 N N . ALA A 1 108 ? 4.362 4.061 -4.418 1.00 95.06 108 ALA A N 1
ATOM 801 C CA . ALA A 1 108 ? 4.621 4.884 -5.598 1.00 95.06 108 ALA A CA 1
ATOM 802 C C . ALA A 1 108 ? 6.007 5.547 -5.549 1.00 95.06 108 ALA A C 1
ATOM 804 O O . ALA A 1 108 ? 6.350 6.323 -6.437 1.00 95.06 108 ALA A O 1
ATOM 805 N N . TYR A 1 109 ? 6.799 5.250 -4.518 1.00 92.88 109 TYR A N 1
ATOM 806 C CA . TYR A 1 109 ? 8.174 5.691 -4.370 1.00 92.88 1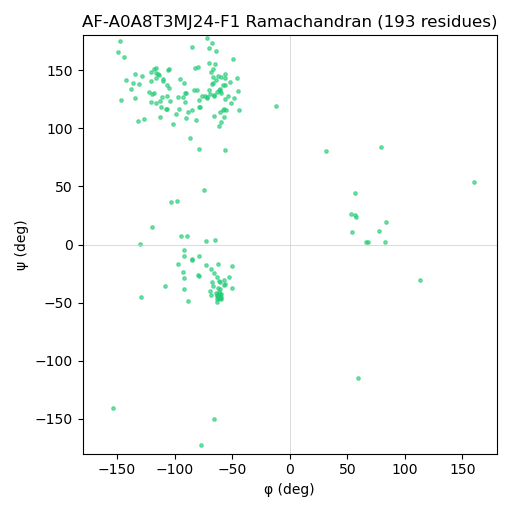09 TYR A CA 1
ATOM 807 C C . TYR A 1 109 ? 9.070 4.555 -3.898 1.00 92.88 109 TYR A C 1
ATOM 809 O O . TYR A 1 109 ? 8.722 3.801 -2.987 1.00 92.88 109 TYR A O 1
ATOM 817 N N . TRP A 1 110 ? 10.259 4.489 -4.473 1.00 92.44 110 TRP A N 1
ATOM 818 C CA . TRP A 1 110 ? 11.291 3.535 -4.119 1.00 92.44 110 TRP A CA 1
ATOM 819 C C . TRP A 1 110 ? 12.545 4.289 -3.701 1.00 92.44 110 TRP A C 1
ATOM 821 O O . TRP A 1 110 ? 12.965 5.216 -4.386 1.00 92.44 110 TRP A O 1
ATOM 831 N N . SER A 1 111 ? 13.114 3.905 -2.562 1.00 89.50 111 SER A N 1
ATOM 832 C CA . SER A 1 111 ? 14.397 4.440 -2.107 1.00 89.50 111 SER A CA 1
ATOM 833 C C . SER A 1 111 ? 15.531 3.504 -2.490 1.00 89.50 111 SER A C 1
ATOM 835 O O . SER A 1 111 ? 15.467 2.318 -2.137 1.00 89.50 111 SER A O 1
ATOM 837 N N . HIS A 1 112 ? 16.549 4.037 -3.162 1.00 87.19 112 HIS A N 1
ATOM 838 C CA . HIS A 1 112 ? 17.775 3.306 -3.463 1.00 87.19 112 HIS A CA 1
ATOM 839 C C . HIS A 1 112 ? 18.459 2.877 -2.148 1.00 87.19 112 HIS A C 1
ATOM 841 O O . HIS A 1 112 ? 18.519 3.687 -1.218 1.00 87.19 112 HIS A O 1
ATOM 847 N N . PRO A 1 113 ? 18.913 1.615 -2.010 1.00 85.81 113 PRO A N 1
ATOM 848 C CA . PRO A 1 113 ? 19.459 1.110 -0.747 1.00 85.81 113 PRO A CA 1
ATOM 849 C C . PRO A 1 113 ? 20.716 1.851 -0.288 1.00 85.81 113 PRO A C 1
ATOM 851 O O . PRO A 1 113 ? 20.850 2.093 0.908 1.00 85.81 113 PRO A O 1
ATOM 854 N N . ASP A 1 114 ? 21.588 2.232 -1.221 1.00 84.25 114 ASP A N 1
ATOM 855 C CA . ASP A 1 114 ? 22.913 2.761 -0.882 1.00 84.25 114 ASP A CA 1
ATOM 856 C C . ASP A 1 114 ? 22.920 4.287 -0.756 1.00 84.25 114 ASP A C 1
ATOM 858 O O . ASP A 1 114 ? 23.553 4.846 0.135 1.00 84.25 114 ASP A O 1
ATOM 862 N N . THR A 1 115 ? 22.172 4.975 -1.619 1.00 84.31 115 THR A N 1
ATOM 863 C CA . THR A 1 115 ? 22.142 6.447 -1.664 1.00 84.31 115 THR A CA 1
ATOM 864 C C . THR A 1 115 ? 20.970 7.037 -0.888 1.00 84.31 115 THR A C 1
ATOM 866 O O . THR A 1 115 ? 20.954 8.231 -0.600 1.00 84.31 115 THR A O 1
ATOM 869 N N . GLY A 1 116 ? 19.955 6.229 -0.562 1.00 85.62 116 GLY A N 1
ATOM 870 C CA . GLY A 1 116 ? 18.714 6.701 0.053 1.00 85.62 116 GLY A CA 1
ATOM 871 C C . GLY A 1 116 ? 17.849 7.564 -0.872 1.00 85.62 116 GLY A C 1
ATOM 872 O O . GLY A 1 116 ? 16.781 8.022 -0.450 1.00 85.62 116 GLY A O 1
ATOM 873 N N . GLU A 1 117 ? 18.267 7.770 -2.125 1.00 86.81 117 GLU A N 1
ATOM 874 C CA . GLU A 1 117 ? 17.556 8.602 -3.086 1.00 86.81 117 GLU A CA 1
ATOM 875 C C . GLU A 1 117 ? 16.151 8.056 -3.335 1.00 86.81 117 GLU A C 1
ATOM 877 O O . GLU A 1 117 ? 15.958 6.859 -3.551 1.00 86.81 117 GLU A O 1
ATOM 882 N N . ARG A 1 118 ? 15.154 8.943 -3.286 1.00 88.62 118 ARG A N 1
ATOM 883 C CA . ARG A 1 118 ? 13.742 8.592 -3.420 1.00 88.62 118 ARG A CA 1
ATOM 884 C C . ARG A 1 118 ? 13.262 8.841 -4.845 1.00 88.62 118 ARG A C 1
ATOM 886 O O . ARG A 1 118 ? 13.067 9.982 -5.249 1.00 88.62 118 ARG A O 1
ATOM 893 N N . CYS A 1 119 ? 12.942 7.767 -5.550 1.00 89.56 119 CYS A N 1
ATOM 894 C CA . CYS A 1 119 ? 12.529 7.805 -6.946 1.00 89.56 119 CYS A CA 1
ATOM 895 C C . CYS A 1 119 ? 11.048 7.459 -7.098 1.00 89.56 119 CYS A C 1
ATOM 897 O O . CYS A 1 119 ? 10.559 6.559 -6.409 1.00 89.56 119 CYS A O 1
ATOM 899 N N . PRO A 1 120 ? 10.312 8.135 -7.995 1.00 92.75 120 PRO A N 1
ATOM 900 C CA . PRO A 1 120 ? 8.933 7.767 -8.282 1.00 92.75 120 PRO A CA 1
ATOM 901 C C . PRO A 1 120 ? 8.894 6.393 -8.952 1.00 92.75 120 PRO A C 1
ATOM 903 O O . PRO A 1 120 ? 9.707 6.098 -9.820 1.00 92.75 120 PRO A O 1
ATOM 906 N N . VAL A 1 121 ? 7.945 5.551 -8.570 1.00 93.81 121 VAL A N 1
ATOM 907 C CA . VAL A 1 121 ? 7.670 4.275 -9.231 1.00 93.81 121 VAL A CA 1
ATOM 908 C C . VAL A 1 121 ? 6.596 4.516 -10.279 1.00 93.81 121 VAL A C 1
ATOM 910 O O . VAL A 1 121 ? 5.532 5.061 -9.985 1.00 93.81 121 VAL A O 1
ATOM 913 N N . LEU A 1 122 ? 6.887 4.107 -11.504 1.00 92.81 122 LEU A N 1
ATOM 914 C CA . LEU A 1 122 ? 6.024 4.220 -12.667 1.00 92.81 122 LEU A CA 1
ATOM 915 C C . LEU A 1 122 ? 5.462 2.839 -13.010 1.00 92.81 122 LEU A C 1
ATOM 917 O O . LEU A 1 122 ? 6.198 1.850 -13.006 1.00 92.81 122 LEU A O 1
ATOM 921 N N . ALA A 1 123 ? 4.173 2.785 -13.331 1.00 90.75 123 ALA A N 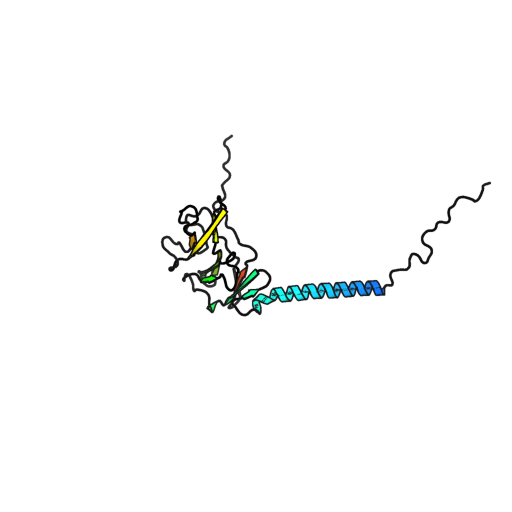1
ATOM 922 C CA . ALA A 1 123 ? 3.515 1.603 -13.874 1.00 90.75 123 ALA A CA 1
ATOM 923 C C . ALA A 1 123 ? 3.471 1.674 -15.407 1.00 90.75 123 ALA A C 1
ATOM 925 O O . ALA A 1 123 ? 3.285 2.751 -15.979 1.00 90.75 123 ALA A O 1
ATOM 926 N N . GLY A 1 124 ? 3.649 0.536 -16.080 1.00 78.31 124 GLY A N 1
ATOM 927 C CA . GLY A 1 124 ? 3.424 0.439 -17.524 1.00 78.31 124 GLY A CA 1
ATOM 928 C C . GLY A 1 124 ? 1.937 0.528 -17.893 1.00 78.31 124 GLY A C 1
ATOM 929 O O . GLY A 1 124 ? 1.070 0.180 -17.096 1.00 78.31 124 GLY A O 1
ATOM 930 N N . SER A 1 125 ? 1.635 0.943 -19.128 1.00 73.44 125 SER A N 1
ATOM 931 C CA . SER A 1 125 ? 0.271 0.899 -19.689 1.00 73.44 125 SER A CA 1
ATOM 932 C C . SER A 1 125 ? -0.197 -0.522 -20.037 1.00 73.44 125 SER A C 1
ATOM 934 O O . SER A 1 125 ? -1.392 -0.759 -20.191 1.00 73.44 125 SER A O 1
ATOM 936 N N . LEU A 1 126 ? 0.740 -1.469 -20.141 1.00 69.38 126 LEU A N 1
ATOM 937 C CA . LEU A 1 126 ? 0.516 -2.898 -20.358 1.00 69.38 126 LEU A CA 1
ATOM 938 C C . LEU A 1 126 ? 1.119 -3.680 -19.190 1.00 69.38 126 LEU A C 1
ATOM 940 O O . LEU A 1 126 ? 2.187 -3.324 -18.689 1.00 69.38 126 LEU A O 1
ATOM 944 N N . THR A 1 127 ? 0.434 -4.735 -18.750 1.00 80.06 127 THR A N 1
ATOM 945 C CA . THR A 1 127 ? 0.866 -5.598 -17.645 1.00 80.06 127 THR A CA 1
ATOM 946 C C . THR A 1 127 ? 0.680 -7.076 -18.040 1.00 80.06 127 THR A C 1
ATOM 948 O O . THR A 1 127 ? -0.416 -7.448 -18.445 1.00 80.06 127 THR A O 1
ATOM 951 N N . PRO A 1 128 ? 1.721 -7.929 -17.956 1.00 82.00 128 PRO A N 1
ATOM 952 C CA . PRO A 1 128 ? 3.117 -7.556 -17.760 1.00 82.00 128 PRO A CA 1
ATOM 953 C C . PRO A 1 128 ? 3.682 -6.834 -18.993 1.00 82.00 128 PRO A C 1
ATOM 955 O O . PRO A 1 128 ? 3.289 -7.097 -20.128 1.00 82.00 128 PRO A O 1
ATOM 958 N N . GLY A 1 129 ? 4.613 -5.912 -18.770 1.00 78.88 129 GLY A N 1
ATOM 959 C CA . GLY A 1 129 ? 5.410 -5.316 -19.835 1.00 78.88 129 GLY A CA 1
ATOM 960 C C . GLY A 1 129 ? 6.521 -6.259 -20.328 1.00 78.88 129 GLY A C 1
ATOM 961 O O . GLY A 1 129 ? 6.603 -7.421 -19.912 1.00 78.88 129 GLY A O 1
ATOM 962 N N . PRO A 1 130 ? 7.414 -5.766 -21.207 1.00 72.81 130 PRO A N 1
ATOM 963 C CA . PRO A 1 130 ? 8.547 -6.540 -21.709 1.00 72.81 130 PRO A CA 1
ATOM 964 C C . PRO A 1 130 ? 9.379 -7.158 -20.577 1.00 72.81 130 PRO A C 1
ATOM 966 O O . PRO A 1 130 ? 9.621 -6.513 -19.555 1.00 72.81 130 PRO A O 1
ATOM 969 N N . ALA A 1 131 ? 9.819 -8.405 -20.770 1.00 80.44 131 ALA A N 1
ATOM 970 C CA . ALA A 1 131 ? 10.591 -9.183 -19.792 1.00 80.44 131 ALA A CA 1
ATOM 971 C C . ALA A 1 131 ? 9.904 -9.373 -18.419 1.00 80.44 131 ALA A C 1
ATOM 973 O O . ALA A 1 131 ? 10.576 -9.601 -17.417 1.00 80.44 131 ALA A O 1
ATOM 974 N N . GLY A 1 132 ? 8.570 -9.272 -18.356 1.00 83.94 132 GLY A N 1
ATOM 975 C CA . GLY A 1 132 ? 7.809 -9.456 -17.116 1.00 83.94 132 GLY A CA 1
ATOM 976 C C . GLY A 1 132 ? 7.749 -8.214 -16.220 1.00 83.94 132 GLY A C 1
ATOM 977 O O . GLY A 1 132 ? 7.163 -8.274 -15.140 1.00 83.94 132 GLY A O 1
ATOM 978 N N . ALA A 1 133 ? 8.330 -7.088 -16.649 1.00 88.06 133 ALA A N 1
ATOM 979 C CA . ALA A 1 133 ? 8.360 -5.860 -15.866 1.00 88.06 133 ALA A CA 1
ATOM 980 C C . ALA A 1 133 ? 6.977 -5.205 -15.797 1.00 88.06 133 ALA A C 1
ATOM 982 O O . ALA A 1 133 ? 6.366 -4.917 -16.825 1.00 88.06 133 ALA A O 1
ATOM 983 N N . VAL A 1 134 ? 6.507 -4.914 -14.588 1.00 92.00 134 VAL A N 1
ATOM 984 C CA . VAL A 1 134 ? 5.262 -4.159 -14.359 1.00 92.00 134 VAL A CA 1
ATOM 985 C C . VAL A 1 134 ? 5.557 -2.761 -13.837 1.00 92.00 134 VAL A C 1
ATOM 987 O O . VAL A 1 134 ? 4.897 -1.792 -14.221 1.00 92.00 134 VAL A O 1
ATOM 990 N N . TRP A 1 135 ? 6.596 -2.648 -13.012 1.00 93.62 135 TRP A N 1
ATOM 991 C CA . TRP A 1 135 ? 6.987 -1.401 -12.373 1.00 93.62 135 TRP A CA 1
ATOM 992 C C . TRP A 1 135 ? 8.381 -0.981 -12.804 1.00 93.62 135 TRP A C 1
ATOM 994 O O . TRP A 1 135 ? 9.250 -1.818 -13.064 1.00 93.62 135 TRP A O 1
ATOM 1004 N N . ARG A 1 136 ? 8.613 0.329 -12.809 1.00 92.75 136 ARG A N 1
ATOM 1005 C CA . ARG A 1 136 ? 9.917 0.921 -13.089 1.00 92.75 136 ARG A CA 1
ATOM 1006 C C . ARG A 1 136 ? 10.210 2.067 -12.130 1.00 92.75 136 ARG A C 1
ATOM 1008 O O . ARG A 1 136 ? 9.360 2.932 -11.947 1.00 92.75 136 ARG A O 1
ATOM 1015 N N . ALA A 1 137 ? 11.411 2.120 -11.563 1.00 91.56 137 ALA A N 1
ATOM 1016 C CA . ALA A 1 137 ? 11.877 3.325 -10.882 1.00 91.56 137 ALA A CA 1
ATOM 1017 C C . ALA A 1 137 ? 12.148 4.428 -11.916 1.00 91.56 137 ALA A C 1
ATOM 1019 O O . ALA A 1 137 ? 12.760 4.194 -12.959 1.00 91.56 137 ALA A O 1
ATOM 1020 N N . GLY A 1 138 ? 11.656 5.630 -11.645 1.00 84.06 138 GLY A N 1
ATOM 1021 C CA . GLY A 1 138 ? 11.777 6.778 -12.526 1.00 84.06 138 GLY A CA 1
ATOM 1022 C C . GLY A 1 138 ? 13.230 7.224 -12.729 1.00 84.06 138 GLY A C 1
ATOM 1023 O O . GLY A 1 138 ? 14.114 6.827 -11.969 1.00 84.06 138 GLY A O 1
ATOM 1024 N N . PRO A 1 139 ? 13.472 8.092 -13.726 1.00 70.31 139 PRO A N 1
ATOM 1025 C CA . PRO A 1 139 ? 14.808 8.466 -14.206 1.00 70.31 139 PRO A CA 1
ATOM 1026 C C . PRO A 1 139 ? 15.708 9.215 -13.201 1.00 70.31 139 PRO A C 1
ATOM 1028 O O . PRO A 1 139 ? 16.812 9.594 -13.569 1.00 70.31 139 PRO A O 1
ATOM 1031 N N . GLY A 1 140 ? 15.275 9.409 -11.950 1.00 65.56 140 GLY A N 1
ATOM 1032 C CA . GLY A 1 140 ? 16.090 9.996 -10.880 1.00 65.56 140 GLY A CA 1
ATOM 1033 C C . GLY A 1 140 ? 17.093 9.026 -10.247 1.00 65.56 140 GLY A C 1
ATOM 1034 O O . GLY A 1 140 ? 18.146 9.462 -9.830 1.00 65.56 140 GLY A O 1
ATOM 1035 N N . CYS A 1 141 ? 16.836 7.713 -10.250 1.00 75.38 141 CYS A N 1
ATOM 1036 C CA . CYS A 1 141 ? 17.674 6.737 -9.536 1.00 75.38 141 CYS A CA 1
ATOM 1037 C C . CYS A 1 141 ? 18.969 6.392 -10.292 1.00 75.38 141 CYS A C 1
ATOM 1039 O O . CYS A 1 141 ? 19.029 5.378 -10.991 1.00 75.38 141 CYS A O 1
ATOM 1041 N N . GLU A 1 142 ? 19.997 7.233 -10.158 1.00 71.00 142 GLU A N 1
ATOM 1042 C CA . GLU A 1 142 ? 21.344 7.035 -10.733 1.00 71.00 142 GLU A CA 1
ATOM 1043 C C . GLU A 1 142 ? 21.370 6.852 -12.266 1.00 71.00 142 GLU A C 1
ATOM 1045 O O . GLU A 1 142 ? 22.249 6.194 -12.828 1.00 71.00 142 GLU A O 1
ATOM 1050 N N . GLY A 1 143 ? 20.362 7.375 -12.973 1.00 70.06 143 GLY A N 1
ATOM 1051 C CA . GLY A 1 143 ? 20.219 7.212 -14.426 1.00 70.06 143 GLY A CA 1
ATOM 1052 C C . GLY A 1 143 ? 19.936 5.773 -14.891 1.00 70.06 143 GLY A C 1
ATOM 1053 O O . GLY A 1 143 ? 19.804 5.533 -16.094 1.00 70.06 143 GLY A O 1
ATOM 1054 N N . HIS A 1 144 ? 19.795 4.816 -13.967 1.00 75.94 144 HIS A N 1
ATOM 1055 C CA . HIS A 1 144 ? 19.523 3.413 -14.263 1.00 75.94 144 HIS A CA 1
ATOM 1056 C C . HIS A 1 144 ? 18.018 3.122 -14.269 1.00 75.94 144 HIS A C 1
ATOM 1058 O O . HIS A 1 144 ? 17.249 3.573 -13.421 1.00 75.94 144 HIS A O 1
ATOM 1064 N N . LYS A 1 145 ? 17.575 2.311 -15.237 1.00 83.44 145 LYS A N 1
ATOM 1065 C CA . LYS A 1 145 ? 16.187 1.829 -15.304 1.00 83.44 145 LYS A CA 1
ATOM 1066 C C . LYS A 1 145 ? 16.043 0.563 -14.465 1.00 83.44 145 LYS A C 1
ATOM 1068 O O . LYS A 1 145 ? 16.221 -0.548 -14.971 1.00 83.44 145 LYS A O 1
ATOM 1073 N N . TRP A 1 146 ? 15.685 0.735 -13.198 1.00 90.56 146 TRP A N 1
ATOM 1074 C CA . TRP A 1 146 ? 15.332 -0.375 -12.316 1.00 90.56 146 TRP A CA 1
ATOM 1075 C C . TRP A 1 146 ? 13.904 -0.842 -12.596 1.00 90.56 146 TRP A C 1
ATOM 1077 O O . TRP A 1 146 ? 12.969 -0.045 -12.561 1.00 90.56 146 TRP A O 1
ATOM 1087 N N . ASN A 1 147 ? 13.741 -2.125 -12.894 1.00 92.00 147 ASN A N 1
ATOM 1088 C CA . ASN A 1 147 ? 12.488 -2.775 -13.240 1.00 92.00 147 ASN A CA 1
ATOM 1089 C C . ASN A 1 147 ? 12.137 -3.832 -12.191 1.00 92.00 147 ASN A C 1
ATOM 1091 O O . ASN A 1 147 ? 13.009 -4.504 -11.627 1.00 92.00 147 ASN A O 1
ATOM 1095 N N . PHE A 1 148 ? 10.837 -4.003 -11.979 1.00 93.00 148 PHE A N 1
ATOM 1096 C CA . PHE A 1 148 ? 10.295 -4.909 -10.979 1.00 93.00 148 PHE A CA 1
ATOM 1097 C C . PHE A 1 148 ? 9.148 -5.732 -11.564 1.00 93.00 148 PHE A C 1
ATOM 1099 O O . PHE A 1 148 ? 8.389 -5.245 -12.412 1.00 93.00 148 PHE A O 1
ATOM 1106 N N . GLY A 1 149 ? 9.027 -6.970 -11.095 1.00 93.19 149 GLY A N 1
ATOM 1107 C CA . GLY A 1 149 ? 7.965 -7.893 -11.471 1.00 93.19 149 GLY A CA 1
ATOM 1108 C C . GLY A 1 149 ? 6.609 -7.505 -10.871 1.00 93.19 149 GLY A C 1
ATOM 1109 O O . GLY A 1 149 ? 6.512 -6.546 -10.100 1.00 93.19 149 GLY A O 1
ATOM 1110 N N . PRO A 1 150 ? 5.532 -8.245 -11.183 1.00 92.62 150 PRO A N 1
ATOM 1111 C CA . PRO A 1 150 ? 4.168 -7.906 -10.764 1.00 92.62 150 PRO A CA 1
ATOM 1112 C C . PRO A 1 150 ? 4.008 -7.747 -9.250 1.00 92.62 150 PRO A C 1
ATOM 1114 O O . PRO A 1 150 ? 3.271 -6.879 -8.786 1.00 92.62 150 PRO A O 1
ATOM 1117 N N . ARG A 1 151 ? 4.754 -8.528 -8.460 1.00 93.06 151 ARG A N 1
ATOM 1118 C CA . ARG A 1 151 ? 4.697 -8.493 -6.992 1.00 93.06 151 ARG A CA 1
ATOM 1119 C C . ARG A 1 151 ? 5.667 -7.483 -6.371 1.00 93.06 151 ARG A C 1
ATOM 1121 O O . ARG A 1 151 ? 5.808 -7.469 -5.148 1.00 93.06 151 ARG A O 1
ATOM 1128 N N . GLY A 1 152 ? 6.328 -6.654 -7.183 1.00 92.69 152 GLY A N 1
ATOM 1129 C CA . GLY A 1 152 ? 7.352 -5.699 -6.751 1.00 92.69 152 GLY A CA 1
ATOM 1130 C C . GLY A 1 152 ? 8.715 -6.339 -6.478 1.00 92.69 152 GLY A C 1
ATOM 1131 O O . GLY A 1 152 ? 9.587 -5.701 -5.890 1.00 92.69 152 GLY A O 1
ATOM 1132 N N . ASP A 1 153 ? 8.895 -7.596 -6.874 1.00 92.62 153 ASP A N 1
ATOM 1133 C CA . ASP A 1 153 ? 10.162 -8.316 -6.845 1.00 92.62 153 ASP A CA 1
ATOM 1134 C C . ASP A 1 153 ? 11.187 -7.673 -7.797 1.00 92.62 153 ASP A C 1
ATOM 1136 O O . ASP A 1 153 ? 10.815 -7.18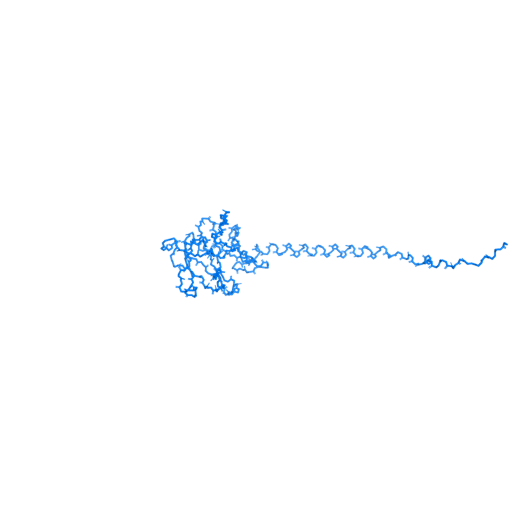8 -8.868 1.00 92.62 153 ASP A O 1
ATOM 1140 N N . PRO A 1 154 ? 12.471 -7.603 -7.411 1.00 92.25 154 PRO A N 1
ATOM 1141 C CA . PRO A 1 154 ? 13.490 -6.995 -8.252 1.00 92.25 154 PRO A CA 1
ATOM 1142 C C . PRO A 1 154 ? 13.805 -7.895 -9.452 1.00 92.25 154 PRO A C 1
ATOM 1144 O O . PRO A 1 154 ? 14.186 -9.048 -9.269 1.00 92.25 154 PRO A O 1
ATOM 1147 N N . LEU A 1 155 ? 13.711 -7.354 -10.671 1.00 90.62 155 LEU A N 1
ATOM 1148 C CA . LEU A 1 155 ? 14.192 -8.047 -11.875 1.00 90.62 155 LEU A CA 1
ATOM 1149 C C . LEU A 1 155 ? 15.665 -7.729 -12.128 1.00 90.62 155 LEU A C 1
ATOM 1151 O O . LEU A 1 155 ? 16.481 -8.620 -12.335 1.00 90.62 155 LEU A O 1
ATOM 1155 N N . ASN A 1 156 ? 16.005 -6.442 -12.082 1.00 90.38 156 ASN A N 1
ATOM 1156 C CA . ASN A 1 156 ? 17.380 -5.952 -12.180 1.00 90.38 156 ASN A CA 1
ATOM 1157 C C . ASN A 1 156 ? 17.740 -4.965 -11.057 1.00 90.38 156 ASN A C 1
ATOM 1159 O O . ASN A 1 156 ? 18.853 -4.466 -11.051 1.00 90.38 156 ASN A O 1
ATOM 1163 N N . ALA A 1 157 ? 16.821 -4.670 -10.131 1.00 89.62 157 ALA A N 1
ATOM 1164 C CA . ALA A 1 157 ? 17.039 -3.734 -9.029 1.00 89.62 157 ALA A CA 1
ATOM 1165 C C . ALA A 1 157 ? 17.825 -4.370 -7.861 1.00 89.62 157 ALA A C 1
ATOM 1167 O O . ALA A 1 157 ? 17.691 -5.571 -7.618 1.00 89.62 157 ALA A O 1
ATOM 1168 N N . PRO A 1 158 ? 18.577 -3.585 -7.068 1.00 89.06 158 PRO A N 1
ATOM 1169 C CA . PRO A 1 158 ? 19.331 -4.103 -5.921 1.00 89.06 158 PRO A CA 1
ATOM 1170 C C . PRO A 1 158 ? 18.441 -4.596 -4.765 1.00 89.06 158 PRO A C 1
ATOM 1172 O O . PRO A 1 158 ? 18.869 -5.404 -3.941 1.00 89.06 158 PRO A O 1
ATOM 1175 N N . ARG A 1 159 ? 17.184 -4.141 -4.691 1.00 90.88 159 ARG A N 1
ATOM 1176 C CA . ARG A 1 159 ? 16.192 -4.572 -3.691 1.00 90.88 159 ARG A CA 1
ATOM 1177 C C . ARG A 1 159 ? 14.777 -4.504 -4.257 1.00 90.88 159 ARG A C 1
ATOM 1179 O O . ARG A 1 159 ? 14.568 -3.837 -5.264 1.00 90.88 159 ARG A O 1
ATOM 1186 N N . SER A 1 160 ? 13.804 -5.126 -3.592 1.00 93.44 160 SER A N 1
ATOM 1187 C CA . SER A 1 160 ? 12.396 -5.070 -4.013 1.00 93.44 160 SER A CA 1
ATOM 1188 C C . SER A 1 160 ? 11.774 -3.683 -3.807 1.00 93.44 160 SER A C 1
ATOM 1190 O O . SER A 1 160 ? 12.321 -2.837 -3.091 1.00 93.44 160 SER A O 1
ATOM 1192 N N . LEU A 1 161 ? 10.579 -3.473 -4.364 1.00 93.75 161 LEU A N 1
ATOM 1193 C CA . LEU A 1 161 ? 9.714 -2.364 -3.966 1.00 93.75 161 LEU A CA 1
ATOM 1194 C C . LEU A 1 161 ? 9.244 -2.516 -2.515 1.00 93.75 161 LEU A C 1
ATOM 1196 O O . LEU A 1 161 ? 9.162 -3.625 -1.976 1.00 93.75 161 LEU A O 1
ATOM 1200 N N . ASP A 1 162 ? 8.913 -1.380 -1.906 1.00 93.69 162 ASP A N 1
ATOM 1201 C CA . ASP A 1 162 ? 8.219 -1.325 -0.622 1.00 93.69 162 ASP A CA 1
ATOM 1202 C C . ASP A 1 162 ? 6.753 -1.716 -0.850 1.00 93.69 162 ASP A C 1
ATOM 1204 O O . ASP A 1 162 ? 6.090 -1.161 -1.729 1.00 93.69 162 ASP A O 1
ATOM 1208 N N . ARG A 1 163 ? 6.251 -2.683 -0.078 1.00 94.69 163 ARG A N 1
ATOM 1209 C CA . ARG A 1 163 ? 4.895 -3.235 -0.230 1.00 94.69 163 ARG A CA 1
ATOM 1210 C C . ARG A 1 163 ? 4.048 -2.957 0.995 1.00 94.69 163 ARG A C 1
ATOM 1212 O O . ARG A 1 163 ? 4.571 -2.894 2.102 1.00 94.69 163 ARG A O 1
ATOM 1219 N N . TYR A 1 164 ? 2.743 -2.862 0.817 1.00 95.44 164 TYR A N 1
ATOM 1220 C CA . TYR A 1 164 ? 1.794 -2.769 1.920 1.00 95.44 164 TYR A CA 1
ATOM 1221 C C . TYR A 1 164 ? 1.058 -4.093 2.096 1.00 95.44 164 TYR A C 1
ATOM 1223 O O . TYR A 1 164 ? 0.873 -4.845 1.139 1.00 95.44 164 TYR A O 1
ATOM 1231 N N . LEU A 1 165 ? 0.652 -4.390 3.332 1.00 94.81 165 LEU A N 1
ATOM 1232 C CA . LEU A 1 165 ? -0.214 -5.536 3.593 1.00 94.81 165 LEU A CA 1
ATOM 1233 C C . LEU A 1 165 ? -1.596 -5.241 3.021 1.00 94.81 165 LEU A C 1
ATOM 1235 O O . LEU A 1 165 ? -2.173 -4.191 3.305 1.00 94.81 165 LEU A O 1
ATOM 1239 N N . VAL A 1 166 ? -2.115 -6.181 2.241 1.00 95.56 166 VAL A N 1
ATOM 1240 C CA . VAL A 1 166 ? -3.441 -6.094 1.639 1.00 95.56 166 VAL A CA 1
ATOM 1241 C C . VAL A 1 166 ? -4.286 -7.239 2.174 1.00 95.56 166 VAL A C 1
ATOM 1243 O O . VAL A 1 166 ? -3.847 -8.386 2.178 1.00 95.56 166 VAL A O 1
ATOM 1246 N N . SER A 1 167 ? -5.488 -6.916 2.636 1.00 94.75 167 SER A N 1
ATOM 1247 C CA . SER A 1 167 ? -6.521 -7.877 3.011 1.00 94.75 167 SER A CA 1
ATOM 1248 C C . SER A 1 167 ? -7.719 -7.703 2.088 1.00 94.75 167 SER A C 1
ATOM 1250 O O . SER A 1 167 ? -8.049 -6.579 1.705 1.00 94.75 167 SER A O 1
ATOM 1252 N N . VAL A 1 168 ? -8.377 -8.802 1.733 1.00 94.31 168 VAL A N 1
ATOM 1253 C CA . VAL A 1 168 ? -9.597 -8.795 0.922 1.00 94.31 168 VAL A CA 1
ATOM 1254 C C . VAL A 1 168 ? -10.725 -9.353 1.771 1.00 94.31 168 VAL A C 1
ATOM 1256 O O . VAL A 1 168 ? -10.646 -10.483 2.244 1.00 94.31 168 VAL A O 1
ATOM 1259 N N . GLU A 1 169 ? -11.778 -8.564 1.950 1.00 91.31 169 GLU A N 1
ATOM 1260 C CA . GLU A 1 169 ? -12.931 -8.912 2.777 1.00 91.31 169 GLU A CA 1
ATOM 1261 C C . GLU A 1 169 ? -14.204 -8.621 1.980 1.00 91.31 169 GLU A C 1
ATOM 1263 O O . GLU A 1 169 ? -14.556 -7.468 1.747 1.00 91.31 169 GLU A O 1
ATOM 1268 N N . GLY A 1 170 ? -14.872 -9.671 1.495 1.00 90.56 170 GLY A N 1
ATOM 1269 C CA . GLY A 1 170 ? -16.082 -9.524 0.685 1.00 90.56 170 GLY A CA 1
ATOM 1270 C C . GLY A 1 170 ? -15.843 -8.715 -0.595 1.00 90.56 170 GLY A C 1
ATOM 1271 O O . GLY A 1 170 ? -15.128 -9.162 -1.496 1.00 90.56 170 GLY A O 1
ATOM 1272 N N . ASP A 1 171 ? -16.479 -7.551 -0.690 1.00 92.25 171 ASP A N 1
ATOM 1273 C CA . ASP A 1 171 ? -16.389 -6.575 -1.780 1.00 92.25 171 ASP A CA 1
ATOM 1274 C C . ASP A 1 171 ? -15.356 -5.463 -1.523 1.00 92.25 171 ASP A C 1
ATOM 1276 O O . ASP A 1 171 ? -15.244 -4.530 -2.320 1.00 92.25 171 ASP A O 1
ATOM 1280 N N . ARG A 1 172 ? -14.570 -5.569 -0.447 1.00 94.00 172 ARG A N 1
ATOM 1281 C CA . ARG A 1 172 ? -13.600 -4.559 -0.015 1.00 94.00 172 ARG A CA 1
ATOM 1282 C C . ARG A 1 172 ? -12.175 -5.072 -0.104 1.00 94.00 172 ARG A C 1
ATOM 1284 O O . ARG A 1 172 ? -11.880 -6.241 0.148 1.00 94.00 172 ARG A O 1
ATOM 1291 N N . VAL A 1 173 ? -11.273 -4.150 -0.413 1.00 95.69 173 VAL A N 1
ATOM 1292 C CA . VAL A 1 173 ? -9.829 -4.351 -0.326 1.00 95.69 173 VAL A CA 1
ATOM 1293 C C . VAL A 1 173 ? -9.271 -3.329 0.648 1.00 95.69 173 VAL A C 1
ATOM 1295 O O . VAL A 1 173 ? -9.461 -2.125 0.484 1.00 95.69 173 VAL A O 1
ATOM 1298 N N . ILE A 1 174 ? -8.606 -3.823 1.685 1.00 95.75 174 ILE A N 1
ATOM 1299 C CA . ILE A 1 174 ? -8.075 -3.024 2.783 1.00 95.75 174 ILE A CA 1
ATOM 1300 C C . ILE A 1 174 ? -6.555 -3.052 2.696 1.00 95.75 174 ILE A C 1
ATOM 1302 O O . ILE A 1 174 ? -5.935 -4.107 2.823 1.00 95.75 174 ILE A O 1
ATOM 1306 N N . VAL A 1 175 ? -5.950 -1.885 2.510 1.00 96.12 175 VAL A N 1
ATOM 1307 C CA . VAL A 1 175 ? -4.499 -1.708 2.461 1.00 96.12 175 VAL A CA 1
ATOM 1308 C C . VAL A 1 175 ? -4.031 -1.092 3.771 1.00 96.12 175 VAL A C 1
ATOM 1310 O O . VAL A 1 175 ? -4.481 -0.018 4.173 1.00 96.12 175 VAL A O 1
ATOM 1313 N N . ASN A 1 176 ? -3.109 -1.764 4.450 1.00 95.12 176 ASN A N 1
ATOM 1314 C CA . ASN A 1 176 ? -2.523 -1.270 5.686 1.00 95.12 176 ASN A CA 1
ATOM 1315 C C . ASN A 1 176 ? -1.275 -0.424 5.394 1.00 95.12 176 ASN A C 1
ATOM 1317 O O . ASN A 1 176 ? -0.223 -0.952 5.033 1.00 95.12 176 ASN A O 1
ATOM 1321 N N . LEU A 1 177 ? -1.396 0.887 5.604 1.00 93.56 177 LEU A N 1
ATOM 1322 C CA . LEU A 1 177 ? -0.360 1.892 5.357 1.00 93.56 177 LEU A CA 1
ATOM 1323 C C . LEU A 1 177 ? 0.517 2.180 6.586 1.00 93.56 177 LEU A C 1
ATOM 1325 O O . LEU A 1 177 ? 1.486 2.930 6.478 1.00 93.56 177 LEU A O 1
ATOM 1329 N N . SER A 1 178 ? 0.212 1.596 7.754 1.00 88.94 178 SER A N 1
ATOM 1330 C CA . SER A 1 178 ? 0.978 1.816 8.996 1.00 88.94 178 SER A CA 1
ATOM 1331 C C . SER A 1 178 ? 2.439 1.378 8.891 1.00 88.94 178 SER A C 1
ATOM 1333 O O . SER A 1 178 ? 3.312 1.981 9.514 1.00 88.94 178 SER A O 1
ATOM 1335 N N . ARG A 1 179 ? 2.718 0.346 8.088 1.00 85.62 179 ARG A N 1
ATOM 1336 C CA . ARG A 1 179 ? 4.065 -0.181 7.885 1.00 85.62 179 ARG A CA 1
ATOM 1337 C C . ARG A 1 179 ? 4.233 -0.697 6.465 1.00 85.62 179 ARG A C 1
ATOM 1339 O O . ARG A 1 179 ? 3.518 -1.598 6.036 1.00 85.62 179 ARG A O 1
ATOM 1346 N N . ALA A 1 180 ? 5.241 -0.171 5.779 1.00 87.25 180 ALA A N 1
ATOM 1347 C CA . ALA A 1 180 ? 5.711 -0.746 4.531 1.00 87.25 180 ALA A CA 1
ATOM 1348 C C . ALA A 1 180 ? 6.641 -1.940 4.808 1.00 87.25 180 ALA A C 1
ATOM 1350 O O . ALA A 1 180 ? 7.561 -1.865 5.627 1.00 87.25 180 ALA A O 1
ATOM 1351 N N . ILE A 1 181 ? 6.408 -3.040 4.104 1.00 86.25 181 ILE A N 1
ATOM 1352 C CA . ILE A 1 181 ? 7.283 -4.204 4.036 1.00 86.25 181 ILE A CA 1
ATOM 1353 C C . ILE A 1 181 ? 8.381 -3.884 3.028 1.00 86.25 181 ILE A C 1
ATOM 1355 O O . ILE A 1 181 ? 8.150 -3.876 1.817 1.00 86.25 181 ILE A O 1
ATOM 1359 N N . ARG A 1 182 ? 9.587 -3.640 3.534 1.00 81.06 182 ARG A N 1
ATOM 1360 C CA . ARG A 1 182 ? 10.784 -3.522 2.703 1.00 81.06 182 ARG A CA 1
ATOM 1361 C C . ARG A 1 182 ? 11.339 -4.917 2.461 1.00 81.06 182 ARG A C 1
ATOM 1363 O O . ARG A 1 182 ? 11.741 -5.583 3.413 1.00 81.06 182 ARG A O 1
ATOM 1370 N N . GLY A 1 183 ? 11.345 -5.372 1.213 1.00 67.88 183 GLY A N 1
ATOM 1371 C CA . GLY A 1 183 ? 12.134 -6.544 0.855 1.00 67.88 183 GLY A CA 1
ATOM 1372 C C . GLY A 1 183 ? 13.587 -6.121 0.696 1.00 67.88 183 GLY A C 1
ATOM 1373 O O . GLY A 1 183 ? 13.919 -5.281 -0.145 1.00 67.88 183 GLY A O 1
ATOM 1374 N N . PHE A 1 184 ? 14.451 -6.685 1.532 1.00 61.97 184 PHE A N 1
ATOM 1375 C CA . PHE A 1 184 ? 15.883 -6.675 1.271 1.00 61.97 184 PHE A CA 1
ATOM 1376 C C . PHE A 1 184 ? 16.135 -7.545 0.032 1.00 61.97 184 PHE A C 1
ATOM 1378 O O . PHE A 1 184 ? 15.404 -8.509 -0.203 1.00 61.97 184 PHE A O 1
ATOM 1385 N N . GLY A 1 185 ? 17.095 -7.152 -0.808 1.00 57.31 185 GLY A N 1
ATOM 1386 C CA . GLY A 1 185 ? 17.514 -7.950 -1.961 1.00 57.31 185 GLY A CA 1
ATOM 1387 C C . GLY A 1 185 ? 18.172 -9.264 -1.529 1.00 57.31 185 GLY A C 1
ATOM 1388 O O . GLY A 1 185 ? 17.879 -9.807 -0.465 1.00 57.31 185 GLY A O 1
ATOM 1389 N N . LYS A 1 186 ? 19.104 -9.781 -2.334 1.00 46.47 186 LYS A N 1
ATOM 1390 C CA . LYS A 1 186 ? 19.950 -10.899 -1.894 1.00 46.47 186 LYS A CA 1
ATOM 1391 C C . LYS A 1 186 ? 20.641 -10.503 -0.587 1.00 46.47 186 LYS A C 1
ATOM 1393 O O . LYS A 1 186 ? 21.441 -9.572 -0.575 1.00 46.47 186 LYS A O 1
ATOM 1398 N N . THR A 1 187 ? 20.334 -11.198 0.503 1.00 44.09 187 THR A N 1
ATOM 1399 C CA . THR A 1 187 ? 21.123 -11.125 1.731 1.00 44.09 187 THR A CA 1
ATOM 1400 C C . THR A 1 187 ? 22.574 -11.424 1.348 1.00 44.09 187 THR A C 1
ATOM 1402 O O . THR A 1 187 ? 22.795 -12.439 0.679 1.00 44.09 187 THR A O 1
ATOM 1405 N N . PRO A 1 188 ? 23.563 -10.586 1.708 1.00 46.09 188 PRO A N 1
ATOM 1406 C CA . PRO A 1 188 ? 24.956 -10.957 1.520 1.00 46.09 188 PRO A CA 1
ATOM 1407 C C . PRO A 1 188 ? 25.180 -12.268 2.272 1.00 46.09 188 PRO A C 1
ATOM 1409 O O . PRO A 1 188 ? 24.977 -12.342 3.485 1.00 46.09 188 PRO A O 1
ATOM 1412 N N . GLN A 1 189 ? 25.516 -13.330 1.548 1.00 43.06 189 GLN A N 1
ATOM 1413 C CA . GLN A 1 189 ? 25.923 -14.575 2.177 1.00 43.06 189 GLN A CA 1
ATOM 1414 C C . GLN A 1 189 ? 27.249 -14.288 2.891 1.00 43.06 189 GLN A C 1
ATOM 1416 O O . GLN A 1 189 ? 28.140 -13.720 2.257 1.00 43.06 189 GLN A O 1
ATOM 1421 N N . PRO A 1 190 ? 27.400 -14.607 4.189 1.00 43.97 190 PRO A N 1
ATOM 1422 C CA . PRO A 1 190 ? 28.649 -14.346 4.887 1.00 43.97 190 PRO A CA 1
ATOM 1423 C C . PRO A 1 190 ? 29.769 -15.121 4.193 1.00 43.97 190 PRO A C 1
ATOM 1425 O O . PRO A 1 190 ? 29.771 -16.355 4.173 1.00 43.97 190 PRO A O 1
ATOM 1428 N N . THR A 1 191 ? 30.710 -14.397 3.594 1.00 51.84 191 THR A N 1
ATOM 1429 C CA . THR A 1 191 ? 31.940 -14.968 3.060 1.00 51.84 191 THR A CA 1
ATOM 1430 C C . THR A 1 191 ? 32.726 -15.492 4.255 1.00 51.84 191 THR A C 1
ATOM 1432 O O . THR A 1 191 ? 33.189 -14.715 5.089 1.00 51.84 191 THR A O 1
ATOM 1435 N N . ARG A 1 192 ? 32.844 -16.820 4.390 1.00 47.41 192 ARG A N 1
ATOM 1436 C CA . ARG A 1 192 ? 33.819 -17.398 5.320 1.00 47.41 192 ARG A CA 1
ATOM 1437 C C . ARG A 1 192 ? 35.191 -16.883 4.895 1.00 47.41 192 ARG A C 1
ATOM 1439 O O . ARG A 1 192 ? 35.626 -17.175 3.784 1.00 47.41 192 ARG A O 1
ATOM 1446 N N . SER A 1 193 ? 35.836 -16.101 5.757 1.00 42.41 193 SER A N 1
ATOM 1447 C CA . SER A 1 193 ? 37.238 -15.737 5.574 1.00 42.41 193 SER A CA 1
ATOM 1448 C C . SER A 1 193 ? 38.062 -17.031 5.558 1.00 42.41 193 SER A C 1
ATOM 1450 O O . SER A 1 193 ? 37.845 -17.864 6.445 1.00 42.41 193 SER A O 1
ATOM 1452 N N . PRO A 1 194 ? 38.947 -17.252 4.570 1.00 58.62 194 PRO A N 1
ATOM 1453 C CA . PRO A 1 194 ? 39.889 -18.357 4.645 1.00 58.62 194 PRO A CA 1
ATOM 1454 C C . PRO A 1 194 ? 40.839 -18.086 5.817 1.00 58.62 194 PRO A C 1
ATOM 1456 O O . PRO A 1 194 ? 41.350 -16.972 5.959 1.00 58.62 194 PRO A O 1
ATOM 1459 N N . LEU A 1 195 ? 40.966 -19.090 6.685 1.00 51.09 195 LEU A N 1
ATOM 1460 C CA . LEU A 1 195 ? 42.017 -19.189 7.697 1.00 51.09 195 LEU A CA 1
ATOM 1461 C C . LEU A 1 195 ? 43.361 -19.459 7.019 1.00 51.09 195 LEU A C 1
ATOM 1463 O O . LEU A 1 195 ? 43.351 -20.195 6.005 1.00 51.09 195 LEU A O 1
#

Mean predicted aligned error: 11.71 Å

Nearest PDB structures (foldseek):
  4emj-assembly1_B  TM=6.891E-01  e=3.120E-04  Pseudomonas putida
  4p1b-assembly1_I  TM=6.631E-01  e=6.063E-04  Ectopseudomonas mendocina
  1vm9-assembly1_A  TM=6.571E-01  e=1.470E-03  Ectopseudomonas mendocina
  6wnd-assembly1_A  TM=4.426E-01  e=1.680E-02  Microseira wollei

Secondary structure (DSSP, 8-state):
--------------TTTT----HHHHHHHHHHHHHHHHHHHHHHHHHHHHHHHSPSSEEETTTEEEEEGGGSPPBTPPPEEE-TTTS-GGG-EEEEEEETTEEEEEESEEE-TTT--EEEEEE-SSSS-GGG--EEE-TTSTT---EE-TTS-BSSSSSPPEEEEEEEETTEEEEEEEEEEE---SPPP------